Protein AF-A0A2V1DSS6-F1 (afdb_monomer)

Sequence (271 aa):
MGIQKLGGGNTHAHPSPETDLMSLLFRDGGIDIQLSGSPARSDASDMYCPQIRRSPLSNAHAVNHIDVVSCWKGLSLRQASEALMWERFHDEALVVQVTDSLRTLFLRGLPPMSDSIPVRTLLMENICLNNTRFIEVDIQRLVYDMIGMLYEQTAYEEHQSVSSWFSATQDLPAMVYNFVRTRDYYLEASPKCYVQVTLSYTALPSALTITGVIDWHEPTVEFLALPISLCAGEEYFITPEYMAQGLGLSTYPLLRTEVEFSVSSNKLPVR

Mean predicted aligned error: 9.86 Å

Organism: NCBI:txid97972

pLDDT: mean 81.48, std 13.72, range [43.47, 97.88]

Radius of gyration: 25.15 Å; Cα contacts (8 Å, |Δi|>4): 285; chains: 1; bounding box: 92×66×64 Å

Solvent-accessible surface area (backbone atoms only — not comparable to full-atom values): 16891 Å² total; per-residue (Å²): 142,80,88,80,82,83,80,85,75,84,77,82,73,72,78,55,72,68,59,56,50,50,48,54,56,53,69,70,29,50,59,48,72,48,73,51,67,69,85,83,70,88,50,41,73,51,42,59,48,75,43,78,47,71,53,72,82,36,92,86,51,99,63,45,63,54,76,48,76,49,58,59,75,94,62,51,71,69,53,25,40,46,52,50,50,52,50,50,36,47,53,53,36,50,47,54,54,51,47,54,48,50,52,53,50,52,61,72,68,50,72,82,92,54,101,83,65,62,66,69,57,54,51,52,49,51,40,73,77,51,30,68,41,78,44,78,50,61,62,68,59,42,41,50,48,31,52,48,50,52,54,54,51,53,69,73,41,86,79,62,82,70,69,55,73,58,55,69,67,78,42,47,68,34,48,46,46,58,54,58,60,73,51,47,43,66,44,69,52,78,73,42,26,28,33,44,32,42,47,49,74,50,84,49,101,76,32,37,32,38,39,32,30,42,45,72,50,83,78,55,68,45,64,89,71,69,74,95,74,76,61,94,90,59,85,82,76,88,65,78,41,79,55,83,73,62,69,45,61,87,83,54,71,79,74,82,80,81,76,84,81,80,87,84,70,99,60,79,86,82,129

Secondary structure (DSSP, 8-state):
-------------PPPHHHHHHHHHHHSS---EEEE-S----SGGGGGSPEEEEPPP-SSSSSS--EEEE---S--HHHHHHHHHHHHHHHHHHHHHHHHHHHHHHHHHSPS--TTS-HHHHHHHHHHH--EEEEEE-HHHHHHHHHHHHHHHHHH-TTS---HHHHTTS-HHHHHHHHHTT-TTEEEETTEEEEEEEEEEEEETTEEEEEEEE------EE-TT--S---TT-------EE-PPP-S-SSSPPPP---------SS----

Structure (mmCIF, N/CA/C/O backbone):
data_AF-A0A2V1DSS6-F1
#
_entry.id   AF-A0A2V1DSS6-F1
#
loop_
_atom_site.group_PDB
_atom_site.id
_atom_site.type_symbol
_atom_site.label_atom_id
_atom_site.label_alt_id
_atom_site.label_comp_id
_atom_site.label_asym_id
_atom_site.label_entity_id
_atom_site.label_seq_id
_atom_site.pdbx_PDB_ins_code
_atom_site.Cartn_x
_atom_site.Cartn_y
_atom_site.Cartn_z
_atom_site.occupancy
_atom_site.B_iso_or_equiv
_atom_site.auth_seq_id
_atom_site.auth_comp_id
_atom_site.auth_asym_id
_atom_site.auth_atom_id
_atom_site.pdbx_PDB_model_num
ATOM 1 N N . MET A 1 1 ? 54.661 31.650 9.972 1.00 43.47 1 MET A N 1
ATOM 2 C CA . MET A 1 1 ? 53.573 32.044 9.051 1.00 43.47 1 MET A CA 1
ATOM 3 C C . MET A 1 1 ? 53.806 31.346 7.722 1.00 43.47 1 MET A C 1
ATOM 5 O O . MET A 1 1 ? 54.682 31.765 6.982 1.00 43.47 1 MET A O 1
ATOM 9 N N . GLY A 1 2 ? 53.108 30.239 7.469 1.00 46.66 2 GLY A N 1
ATOM 10 C CA . GLY A 1 2 ? 53.181 29.498 6.208 1.00 46.66 2 GLY A CA 1
ATOM 11 C C . GLY A 1 2 ? 51.779 29.389 5.625 1.00 46.66 2 GLY A C 1
ATOM 12 O O . GLY A 1 2 ? 50.893 28.851 6.280 1.00 46.66 2 GLY A O 1
ATOM 13 N N . ILE A 1 3 ? 51.574 29.956 4.439 1.00 54.62 3 ILE A N 1
ATOM 14 C CA . ILE A 1 3 ? 50.300 29.928 3.718 1.00 54.62 3 ILE A CA 1
ATOM 15 C C . ILE A 1 3 ? 50.306 28.673 2.841 1.00 54.62 3 ILE A C 1
ATOM 17 O O . ILE A 1 3 ? 51.026 28.615 1.845 1.00 54.62 3 ILE A O 1
ATOM 21 N N . GLN A 1 4 ? 49.526 27.660 3.221 1.00 56.34 4 GLN A N 1
ATOM 22 C CA . GLN A 1 4 ? 49.241 26.503 2.372 1.00 56.34 4 GLN A CA 1
ATOM 23 C C . GLN A 1 4 ? 48.112 26.855 1.396 1.00 56.34 4 GLN A C 1
ATOM 25 O O . GLN A 1 4 ? 46.993 27.167 1.798 1.00 56.34 4 GLN A O 1
ATOM 30 N N . LYS A 1 5 ? 48.427 26.815 0.096 1.00 56.97 5 LYS A N 1
ATOM 31 C CA . LYS A 1 5 ? 47.461 26.886 -1.007 1.00 56.97 5 LYS A CA 1
ATOM 32 C C . LYS A 1 5 ? 46.667 25.578 -1.074 1.00 56.97 5 LYS A C 1
ATOM 34 O O . LYS A 1 5 ? 47.246 24.532 -1.352 1.00 56.97 5 LYS A O 1
ATOM 39 N N . LEU A 1 6 ? 45.352 25.657 -0.880 1.00 53.34 6 LEU A N 1
ATOM 40 C CA . LEU A 1 6 ? 44.407 24.591 -1.217 1.00 53.34 6 LEU A CA 1
ATOM 41 C C . LEU A 1 6 ? 44.162 24.607 -2.732 1.00 53.34 6 LEU A C 1
ATOM 43 O O . LEU A 1 6 ? 43.645 25.581 -3.277 1.00 53.34 6 L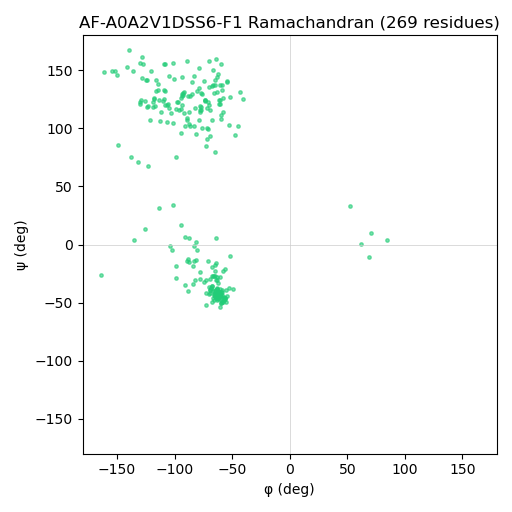EU A O 1
ATOM 47 N N . GLY A 1 7 ? 44.588 23.543 -3.413 1.00 52.12 7 GLY A N 1
ATOM 48 C CA . GLY A 1 7 ? 44.290 23.304 -4.821 1.00 52.12 7 GLY A CA 1
ATOM 49 C C . GLY A 1 7 ? 42.861 22.792 -4.982 1.00 52.12 7 GLY A C 1
ATOM 50 O O . GLY A 1 7 ? 42.537 21.710 -4.502 1.00 52.12 7 GLY A O 1
ATOM 51 N N . GLY A 1 8 ? 42.017 23.571 -5.658 1.00 51.66 8 GLY A N 1
ATOM 52 C CA . GLY A 1 8 ? 40.699 23.141 -6.117 1.00 51.66 8 GLY A CA 1
A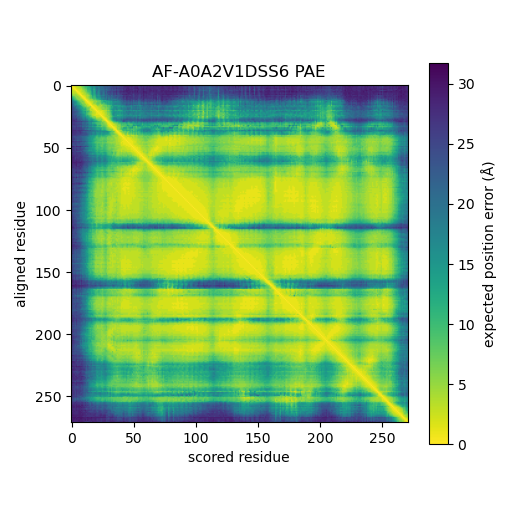TOM 53 C C . GLY A 1 8 ? 40.839 22.238 -7.338 1.00 51.66 8 GLY A C 1
ATOM 54 O O . GLY A 1 8 ? 41.062 22.718 -8.447 1.00 51.66 8 GLY A O 1
ATOM 55 N N . GLY A 1 9 ? 40.742 20.928 -7.125 1.00 52.12 9 GLY A N 1
ATOM 56 C CA . GLY A 1 9 ? 40.564 19.957 -8.197 1.00 52.12 9 GLY A CA 1
ATOM 57 C C . GLY A 1 9 ? 39.089 19.878 -8.568 1.00 52.12 9 GLY A C 1
ATOM 58 O O . GLY A 1 9 ? 38.315 19.239 -7.864 1.00 52.12 9 GLY A O 1
ATOM 59 N N . ASN A 1 10 ? 38.700 20.515 -9.673 1.00 49.59 10 ASN A N 1
ATOM 60 C CA . ASN A 1 10 ? 37.408 20.268 -10.306 1.00 49.59 10 ASN A CA 1
ATOM 61 C C . ASN A 1 10 ? 37.460 18.887 -10.969 1.00 49.59 10 ASN A C 1
ATOM 63 O O . ASN A 1 10 ? 37.877 18.748 -12.119 1.00 49.59 10 ASN A O 1
ATOM 67 N N . THR A 1 11 ? 37.071 17.846 -10.239 1.00 55.84 11 THR A N 1
ATOM 68 C CA . THR A 1 11 ? 36.803 16.537 -10.832 1.00 55.84 11 THR A CA 1
ATOM 69 C C . THR A 1 11 ? 35.518 16.635 -11.640 1.00 55.84 11 THR A C 1
ATOM 71 O O . THR A 1 11 ? 34.420 16.584 -11.090 1.00 55.84 11 THR A O 1
ATOM 74 N N . HIS A 1 12 ? 35.668 16.784 -12.955 1.00 57.97 12 HIS A N 1
ATOM 75 C CA . HIS A 1 12 ? 34.626 16.492 -13.932 1.00 57.97 12 HIS A CA 1
ATOM 76 C C . HIS A 1 12 ? 34.339 14.986 -13.888 1.00 57.97 12 HIS A C 1
ATOM 78 O O . HIS A 1 12 ? 34.872 14.210 -14.678 1.00 57.97 12 HIS A O 1
ATOM 84 N N . ALA A 1 13 ? 33.563 14.556 -12.894 1.00 60.84 13 ALA A N 1
ATOM 85 C CA . ALA A 1 13 ? 33.037 13.205 -12.848 1.00 60.84 13 ALA A CA 1
ATOM 86 C C . ALA A 1 13 ? 32.033 13.074 -13.997 1.00 60.84 13 ALA A C 1
ATOM 88 O O . ALA A 1 13 ? 30.962 13.680 -13.971 1.00 60.84 13 ALA A O 1
ATOM 89 N N . HIS A 1 14 ? 32.416 12.337 -15.038 1.00 58.91 14 HIS A N 1
ATOM 90 C CA . HIS A 1 14 ? 31.464 11.908 -16.051 1.00 58.91 14 HIS A CA 1
ATOM 91 C C . HIS A 1 14 ? 30.374 11.073 -15.362 1.00 58.91 14 HIS A C 1
ATOM 93 O O . HIS A 1 14 ? 30.710 10.270 -14.484 1.00 58.91 14 HIS A O 1
ATOM 99 N N . PRO A 1 15 ? 29.087 11.271 -15.707 1.00 57.38 15 PRO A N 1
ATOM 100 C CA . PRO A 1 15 ? 28.025 10.428 -15.183 1.00 57.38 15 PRO A CA 1
ATOM 101 C C . PRO A 1 15 ? 28.355 8.963 -15.481 1.00 57.38 15 PRO A C 1
ATOM 103 O O . PRO A 1 15 ? 28.910 8.636 -16.533 1.00 57.38 15 PRO A O 1
ATOM 106 N N . SER A 1 16 ? 28.065 8.091 -14.517 1.00 56.69 16 SER A N 1
ATOM 107 C CA . SER A 1 16 ? 28.213 6.650 -14.699 1.00 56.69 16 SER A CA 1
ATOM 108 C C . SER A 1 16 ? 27.419 6.220 -15.943 1.00 56.69 16 SER A C 1
ATOM 110 O O . SER A 1 16 ? 26.294 6.695 -16.122 1.00 56.69 16 SER A O 1
ATOM 112 N N . PRO A 1 17 ? 27.938 5.305 -16.783 1.00 60.03 17 PRO A N 1
ATOM 113 C CA . PRO A 1 17 ? 27.193 4.763 -17.923 1.00 60.03 17 PRO A CA 1
ATOM 114 C C . PRO A 1 17 ? 25.844 4.132 -17.518 1.00 60.03 17 PRO A C 1
ATOM 116 O O . PRO A 1 17 ? 24.930 4.052 -18.335 1.00 60.03 17 PRO A O 1
ATOM 119 N N . GLU A 1 18 ? 25.675 3.746 -16.249 1.00 58.56 18 GLU A N 1
ATOM 120 C CA . GLU A 1 18 ? 24.396 3.280 -15.697 1.00 58.56 18 GLU A CA 1
ATOM 121 C C . GLU A 1 18 ? 23.340 4.397 -15.619 1.00 58.56 18 GLU A C 1
ATOM 123 O O . GLU A 1 18 ? 22.155 4.156 -15.856 1.00 58.56 18 GLU A O 1
ATOM 128 N N . THR A 1 19 ? 23.756 5.632 -15.322 1.00 60.06 19 THR A N 1
ATOM 129 C CA . THR A 1 19 ? 22.862 6.795 -15.231 1.00 60.06 19 THR A CA 1
ATOM 130 C C . THR A 1 19 ? 22.336 7.200 -16.613 1.00 60.06 19 THR A C 1
ATOM 132 O O . THR A 1 19 ? 21.159 7.542 -16.747 1.00 60.06 19 THR A O 1
ATOM 135 N N . ASP A 1 20 ? 23.163 7.083 -17.656 1.00 66.00 20 ASP A N 1
ATOM 136 C CA . ASP A 1 20 ? 22.752 7.353 -19.040 1.00 66.00 20 ASP A CA 1
ATOM 137 C C . ASP A 1 20 ? 21.776 6.293 -19.565 1.00 66.00 20 ASP A C 1
ATOM 139 O O . ASP A 1 20 ? 20.780 6.642 -20.205 1.00 66.00 20 ASP A O 1
ATOM 143 N N . LEU A 1 21 ? 21.988 5.015 -19.228 1.00 65.50 21 LEU A N 1
ATOM 144 C CA . LEU A 1 21 ? 21.085 3.926 -19.610 1.00 65.50 21 LEU A CA 1
ATOM 145 C C . LEU A 1 21 ? 19.691 4.089 -18.989 1.00 65.50 21 LEU A C 1
ATOM 147 O O . LEU A 1 21 ? 18.682 3.893 -19.666 1.00 65.50 21 LEU A O 1
ATOM 151 N N . MET A 1 22 ? 19.633 4.495 -17.719 1.00 63.66 22 MET A N 1
ATOM 152 C CA . MET A 1 22 ? 18.382 4.837 -17.039 1.00 63.66 22 MET A CA 1
ATOM 153 C C . MET A 1 22 ? 17.650 5.967 -17.748 1.00 63.66 22 MET A C 1
ATOM 155 O O . MET A 1 22 ? 16.452 5.872 -18.010 1.00 63.66 22 MET A O 1
ATOM 159 N N . SER A 1 23 ? 18.373 7.029 -18.100 1.00 64.94 23 SER A N 1
ATOM 160 C CA . SER A 1 23 ? 17.759 8.135 -18.820 1.00 64.94 23 SER A CA 1
ATOM 161 C C . SER A 1 23 ? 17.189 7.663 -20.161 1.00 64.94 23 SER A C 1
ATOM 163 O O . SER A 1 23 ? 16.042 7.956 -20.446 1.00 64.94 23 SER A O 1
ATOM 165 N N . LEU A 1 24 ? 17.898 6.837 -20.933 1.00 64.12 24 LEU A N 1
ATOM 166 C CA . LEU A 1 24 ? 17.422 6.361 -22.237 1.00 64.12 24 LEU A CA 1
ATOM 167 C C . LEU A 1 24 ? 16.234 5.393 -22.129 1.00 64.12 24 LEU A C 1
ATOM 169 O O . LEU A 1 24 ? 15.272 5.515 -22.884 1.00 64.12 24 LEU A O 1
ATOM 173 N N . LEU A 1 25 ? 16.263 4.461 -21.171 1.00 65.25 25 LEU A N 1
ATOM 174 C CA . LEU A 1 25 ? 15.200 3.466 -20.993 1.00 65.25 25 LEU A CA 1
ATOM 175 C C . LEU A 1 25 ? 13.883 4.079 -20.513 1.00 65.25 25 LEU A C 1
ATOM 177 O O . LEU A 1 25 ? 12.814 3.651 -20.947 1.00 65.25 25 LEU A O 1
ATOM 181 N N . PHE A 1 26 ? 13.954 5.086 -19.640 1.00 65.31 26 PHE A N 1
ATOM 182 C CA . PHE A 1 26 ? 12.771 5.684 -19.022 1.00 65.31 26 PHE A CA 1
ATOM 183 C C . PHE A 1 26 ? 12.317 6.988 -19.696 1.00 65.31 26 PHE A C 1
ATOM 185 O O . PHE A 1 26 ? 11.157 7.361 -19.540 1.00 65.31 26 PHE A O 1
ATOM 192 N N . ARG A 1 27 ? 13.176 7.664 -20.474 1.00 61.50 27 ARG A N 1
ATOM 193 C CA . ARG A 1 27 ? 12.837 8.920 -21.172 1.00 61.50 27 ARG A CA 1
ATOM 194 C C . ARG A 1 27 ? 12.225 8.701 -22.553 1.00 61.50 27 ARG A C 1
ATOM 196 O O . ARG A 1 27 ? 11.263 9.387 -22.875 1.00 61.50 27 ARG A O 1
ATOM 203 N N . ASP A 1 28 ? 12.732 7.741 -23.328 1.00 51.06 28 ASP A N 1
ATOM 204 C CA . ASP A 1 28 ? 12.270 7.498 -24.707 1.00 51.06 28 ASP A CA 1
ATOM 205 C C . ASP A 1 28 ? 11.318 6.290 -24.824 1.00 51.06 28 ASP A C 1
ATOM 207 O O . ASP A 1 28 ? 10.763 6.028 -25.890 1.00 51.06 28 ASP A O 1
ATOM 211 N N . GLY A 1 29 ? 11.098 5.562 -23.721 1.00 49.81 29 GLY A N 1
ATOM 212 C CA . GLY A 1 29 ? 10.407 4.269 -23.696 1.00 49.81 29 GLY A CA 1
ATOM 213 C C . GLY A 1 29 ? 9.212 4.146 -22.749 1.00 49.81 29 GLY A C 1
ATOM 214 O O . GLY A 1 29 ? 8.771 3.026 -22.532 1.00 49.81 29 GLY A O 1
ATOM 215 N N . GLY A 1 30 ? 8.678 5.240 -22.191 1.00 54.91 30 GLY A N 1
ATOM 216 C CA . GLY A 1 30 ? 7.339 5.280 -21.579 1.00 54.91 30 GLY A CA 1
ATOM 217 C C . GLY A 1 30 ? 7.023 4.221 -20.514 1.00 54.91 30 GLY A C 1
ATOM 218 O O . GLY A 1 30 ? 5.871 3.792 -20.438 1.00 54.91 30 GLY A O 1
ATOM 219 N N . ILE A 1 31 ? 8.012 3.795 -19.715 1.00 57.69 31 ILE A N 1
ATOM 220 C CA . ILE A 1 31 ? 7.771 2.900 -18.576 1.00 57.69 31 ILE A CA 1
ATOM 221 C C . ILE A 1 31 ? 7.086 3.709 -17.474 1.00 57.69 31 ILE A C 1
ATOM 223 O O . ILE A 1 31 ? 7.724 4.265 -16.579 1.00 57.69 31 ILE A O 1
ATOM 227 N N . ASP A 1 32 ? 5.768 3.792 -17.598 1.00 65.44 32 ASP A N 1
ATOM 228 C CA . ASP A 1 32 ? 4.867 4.317 -16.586 1.00 65.44 32 ASP A CA 1
ATOM 229 C C . ASP A 1 32 ? 4.476 3.172 -15.651 1.00 65.44 32 ASP A C 1
ATOM 231 O O . ASP A 1 32 ? 3.857 2.202 -16.096 1.00 65.44 32 ASP A O 1
ATOM 235 N N . ILE A 1 33 ? 4.908 3.267 -14.390 1.00 63.53 33 ILE A N 1
ATOM 236 C CA . ILE A 1 33 ? 4.564 2.318 -13.332 1.00 63.53 33 ILE A CA 1
ATOM 237 C C . ILE A 1 33 ? 3.359 2.877 -12.597 1.00 63.53 33 ILE A C 1
ATOM 239 O O . ILE A 1 33 ? 3.481 3.695 -11.690 1.00 63.53 33 ILE A O 1
ATOM 243 N N . GLN A 1 34 ? 2.184 2.415 -13.004 1.00 68.50 34 GLN A N 1
ATOM 244 C CA . GLN A 1 34 ? 0.949 2.680 -12.280 1.00 68.50 34 GLN A CA 1
ATOM 245 C C . GLN A 1 34 ? 0.770 1.592 -11.238 1.00 68.50 34 GLN A C 1
ATOM 247 O O . GLN A 1 34 ? 0.835 0.416 -11.596 1.00 68.50 34 GLN A O 1
ATOM 252 N N . LEU A 1 35 ? 0.548 1.976 -9.981 1.00 62.16 35 LEU A N 1
ATOM 253 C CA . LEU A 1 35 ? 0.164 1.042 -8.931 1.00 62.16 35 LEU A CA 1
ATOM 254 C C . LEU A 1 35 ? -1.313 1.207 -8.610 1.00 62.16 35 LEU A C 1
ATOM 256 O O . LEU A 1 35 ? -1.758 2.282 -8.215 1.00 62.16 35 LEU A O 1
ATOM 260 N N . SER A 1 36 ? -2.072 0.129 -8.766 1.00 66.06 36 SER A N 1
ATOM 261 C CA . SER A 1 36 ? -3.444 0.040 -8.267 1.00 66.06 36 SER A CA 1
ATOM 262 C C . SER A 1 36 ? -3.478 -0.906 -7.074 1.00 66.06 36 SER A C 1
ATOM 264 O O . SER A 1 36 ? -2.939 -2.003 -7.161 1.00 66.06 36 SER A O 1
ATOM 266 N N . GLY A 1 37 ? -4.111 -0.510 -5.976 1.00 59.53 37 GLY A N 1
ATOM 267 C CA . GLY A 1 37 ? -4.225 -1.369 -4.787 1.00 59.53 37 GLY A CA 1
ATOM 268 C C . GLY A 1 37 ? -5.298 -0.906 -3.808 1.00 59.53 37 GLY A C 1
ATOM 269 O O . GLY A 1 37 ? -5.916 -1.721 -3.127 1.00 59.53 37 GLY A O 1
ATOM 270 N N . SER A 1 38 ? -5.603 0.395 -3.804 1.00 65.75 38 SER A N 1
ATOM 271 C CA . SER A 1 38 ? -6.654 0.971 -2.974 1.00 65.75 38 SER A CA 1
ATOM 272 C C . SER A 1 38 ? -7.847 1.416 -3.824 1.00 65.75 38 SER A C 1
ATOM 274 O O . SER A 1 38 ? -7.648 2.095 -4.835 1.00 65.75 38 SER A O 1
ATOM 276 N N . PRO A 1 39 ? -9.098 1.085 -3.453 1.00 68.25 39 PRO A N 1
ATOM 277 C CA . PRO A 1 39 ? -10.250 1.796 -3.992 1.00 68.25 39 PRO A CA 1
ATOM 278 C C . PRO A 1 39 ? -10.098 3.283 -3.657 1.00 68.25 39 PRO A C 1
ATOM 280 O O . PRO A 1 39 ? -10.113 3.663 -2.485 1.00 68.25 39 PRO A O 1
ATOM 283 N N . ALA A 1 40 ? -9.928 4.108 -4.692 1.00 71.75 40 ALA A N 1
ATOM 284 C CA . ALA A 1 40 ? -9.732 5.540 -4.540 1.00 71.75 40 ALA A CA 1
ATOM 285 C C . ALA A 1 40 ? -10.946 6.153 -3.829 1.00 71.75 40 ALA A C 1
ATOM 287 O O . ALA A 1 40 ? -12.033 6.252 -4.402 1.00 71.75 40 ALA A O 1
ATOM 288 N N . ARG A 1 41 ? -10.761 6.551 -2.566 1.00 86.94 41 ARG A N 1
ATOM 289 C CA . ARG A 1 41 ? -11.733 7.378 -1.852 1.00 86.94 41 ARG A CA 1
ATOM 290 C C . ARG A 1 41 ? -11.635 8.787 -2.417 1.00 86.94 41 ARG A C 1
ATOM 292 O O . ARG A 1 41 ? -10.558 9.385 -2.476 1.00 86.94 41 ARG A O 1
ATOM 299 N N . SER A 1 42 ? -12.763 9.295 -2.887 1.00 89.31 42 SER A N 1
ATOM 300 C CA . SER A 1 42 ? -12.821 10.597 -3.544 1.00 89.31 42 SER A CA 1
ATOM 301 C C . SER A 1 42 ? -13.105 11.710 -2.541 1.00 89.31 42 SER A C 1
ATOM 303 O O . SER A 1 42 ? -12.529 12.795 -2.650 1.00 89.31 42 SER A O 1
ATOM 305 N N . ASP A 1 43 ? -13.920 11.407 -1.529 1.00 93.44 43 ASP A N 1
ATOM 306 C CA . ASP A 1 43 ? -14.415 12.360 -0.545 1.00 93.44 43 ASP A CA 1
ATOM 307 C C . ASP A 1 43 ? -14.205 11.865 0.894 1.00 93.44 43 ASP A C 1
ATOM 309 O O . ASP A 1 43 ? -14.119 10.671 1.175 1.00 93.44 43 ASP A O 1
ATOM 313 N N . ALA A 1 44 ? -14.144 12.798 1.842 1.00 92.94 44 ALA A N 1
ATOM 314 C CA . ALA A 1 44 ? -14.021 12.504 3.264 1.00 92.94 44 ALA A CA 1
ATOM 315 C C . ALA A 1 44 ? -15.213 11.688 3.788 1.00 92.94 44 ALA A C 1
ATOM 317 O O . ALA A 1 44 ? -15.064 10.913 4.730 1.00 92.94 44 ALA A O 1
ATOM 318 N N . SER A 1 45 ? -16.392 11.828 3.173 1.00 93.19 45 SER A N 1
ATOM 319 C CA . SER A 1 45 ? -17.565 11.018 3.509 1.00 93.19 45 SER A CA 1
ATOM 320 C C . SER A 1 45 ? -17.382 9.529 3.172 1.00 93.19 45 SER A C 1
ATOM 322 O O . SER A 1 45 ? -17.895 8.675 3.900 1.00 93.19 45 SER A O 1
ATOM 324 N N . ASP A 1 46 ? -16.547 9.201 2.179 1.00 92.62 46 ASP A N 1
ATOM 325 C CA . ASP A 1 46 ? -16.177 7.819 1.856 1.00 92.62 46 ASP A CA 1
ATOM 326 C C . ASP A 1 46 ? -15.408 7.160 3.011 1.00 92.62 46 ASP A C 1
ATOM 328 O O . ASP A 1 46 ? -15.321 5.932 3.080 1.00 92.62 46 ASP A O 1
ATOM 332 N N . MET A 1 47 ? -14.886 7.945 3.969 1.00 90.19 47 MET A N 1
ATOM 333 C CA . MET A 1 47 ? -14.159 7.395 5.111 1.00 90.19 47 MET A CA 1
ATOM 334 C C . MET A 1 47 ? -15.013 6.514 6.019 1.00 90.19 47 MET A C 1
ATOM 336 O O . MET A 1 47 ? -14.497 5.583 6.651 1.00 90.19 47 MET A O 1
ATOM 340 N N . TYR A 1 48 ? -16.314 6.800 6.039 1.00 90.50 48 TYR A N 1
ATOM 341 C CA . TYR A 1 48 ? -17.320 6.095 6.821 1.00 90.50 48 TYR A CA 1
ATOM 342 C C . TYR A 1 48 ? -17.899 4.883 6.083 1.00 90.50 48 TYR A C 1
ATOM 344 O O . TYR A 1 48 ? -18.545 4.041 6.710 1.00 90.50 48 TYR A O 1
ATOM 352 N N . CYS A 1 49 ? -17.681 4.785 4.770 1.00 90.12 49 CYS A N 1
ATOM 353 C CA . CYS A 1 49 ? -18.190 3.696 3.950 1.00 90.12 49 CYS A CA 1
ATOM 354 C C . CYS A 1 49 ? -17.392 2.412 4.231 1.00 90.12 49 CYS A C 1
ATOM 356 O O . CYS A 1 49 ? -16.166 2.408 4.079 1.00 90.12 49 CYS A O 1
ATOM 358 N N . PRO A 1 50 ? -18.053 1.308 4.627 1.00 89.25 50 PRO A N 1
ATOM 359 C CA . PRO A 1 50 ? -17.384 0.028 4.796 1.00 89.25 50 PRO A CA 1
ATOM 360 C C . PRO A 1 50 ? -16.759 -0.449 3.491 1.00 89.25 50 PRO A C 1
ATOM 362 O O . PRO A 1 50 ? -17.443 -0.603 2.480 1.00 89.25 50 PRO A O 1
ATOM 365 N N . GLN A 1 51 ? -15.460 -0.719 3.534 1.00 87.19 51 GLN A N 1
ATOM 366 C CA . GLN A 1 51 ? -14.754 -1.396 2.461 1.00 87.19 51 GLN A CA 1
ATOM 367 C C . GLN A 1 51 ? -14.714 -2.881 2.767 1.00 87.19 51 GLN A C 1
ATOM 369 O O . GLN A 1 51 ? -14.301 -3.287 3.850 1.00 87.19 51 GLN A O 1
ATOM 374 N N . ILE A 1 52 ? -15.174 -3.679 1.808 1.00 88.25 52 ILE A N 1
ATOM 375 C CA . ILE A 1 52 ? -15.214 -5.132 1.918 1.00 88.25 52 ILE A CA 1
ATOM 376 C C . ILE A 1 52 ? -14.143 -5.690 0.991 1.00 88.25 52 ILE A C 1
ATOM 378 O O . ILE A 1 52 ? -14.202 -5.478 -0.221 1.00 88.25 52 ILE A O 1
ATOM 382 N N . ARG A 1 53 ? -13.189 -6.419 1.562 1.00 86.12 53 ARG A N 1
ATOM 383 C CA . ARG A 1 53 ? -12.177 -7.187 0.834 1.00 86.12 53 ARG A CA 1
ATOM 384 C C . ARG A 1 53 ? -12.416 -8.661 1.116 1.00 86.12 53 ARG A C 1
ATOM 386 O O . ARG A 1 53 ? -12.676 -9.032 2.255 1.00 86.12 53 ARG A O 1
ATOM 393 N N . ARG A 1 54 ? -12.406 -9.484 0.071 1.00 87.06 54 ARG A N 1
ATOM 394 C CA . ARG A 1 54 ? -12.736 -10.911 0.164 1.00 87.06 54 ARG A CA 1
ATOM 395 C C . ARG A 1 54 ? -11.534 -11.719 -0.268 1.00 87.06 54 ARG A C 1
ATOM 397 O O . ARG A 1 54 ? -11.112 -11.568 -1.418 1.00 87.06 54 ARG A O 1
ATOM 404 N N . SER A 1 55 ? -10.982 -12.535 0.626 1.00 82.69 55 SER A N 1
ATOM 405 C CA . SER A 1 55 ? -9.874 -13.407 0.248 1.00 82.69 55 SER A CA 1
ATOM 406 C C . SER A 1 55 ? -10.348 -14.473 -0.753 1.00 82.69 55 SER A C 1
ATOM 408 O O . SER A 1 55 ? -11.536 -14.827 -0.784 1.00 82.69 55 SER A O 1
ATOM 410 N N . PRO A 1 56 ? -9.467 -14.947 -1.651 1.00 82.81 56 PRO A N 1
ATOM 411 C CA . PRO A 1 56 ? -9.810 -16.040 -2.548 1.00 82.81 56 PRO A CA 1
ATOM 412 C C . PRO A 1 56 ? -10.121 -17.306 -1.744 1.00 82.81 56 PRO A C 1
ATOM 414 O O . PRO A 1 56 ? -9.512 -17.566 -0.710 1.00 82.81 56 PRO A O 1
ATOM 417 N N . LEU A 1 57 ? -11.045 -18.126 -2.250 1.00 85.12 57 LEU A N 1
ATOM 418 C CA . LEU A 1 57 ? -11.348 -19.418 -1.636 1.00 85.12 57 LEU A CA 1
ATOM 419 C C . LEU A 1 57 ? -10.103 -20.313 -1.658 1.00 85.12 57 LEU A C 1
ATOM 421 O O . LEU A 1 57 ? -9.556 -20.588 -2.729 1.00 85.12 57 LEU A O 1
ATOM 425 N N . SER A 1 58 ? -9.693 -20.801 -0.489 1.00 81.94 58 SER A N 1
ATOM 426 C CA . SER A 1 58 ? -8.540 -21.685 -0.334 1.00 81.94 58 SER A CA 1
ATOM 427 C C . SER A 1 58 ? -8.914 -22.919 0.474 1.00 81.94 58 SER A C 1
ATOM 429 O O . SER A 1 58 ? -9.347 -22.813 1.611 1.00 81.94 58 SER A O 1
ATOM 431 N N . ASN A 1 59 ? -8.686 -24.109 -0.083 1.00 82.38 59 ASN A N 1
ATOM 432 C CA . ASN A 1 59 ? -8.822 -25.366 0.665 1.00 82.38 59 ASN A CA 1
ATOM 433 C C . ASN A 1 59 ? -7.520 -25.755 1.394 1.00 82.38 59 ASN A C 1
ATOM 435 O O . ASN A 1 59 ? -7.414 -26.863 1.916 1.00 82.38 59 ASN A O 1
ATOM 439 N N . ALA A 1 60 ? -6.493 -24.895 1.365 1.00 78.62 60 ALA A N 1
ATOM 440 C CA . ALA A 1 60 ? -5.182 -25.190 1.941 1.00 78.62 60 ALA A CA 1
ATOM 441 C C . ALA A 1 60 ? -5.116 -24.932 3.456 1.00 78.62 60 ALA A C 1
ATOM 443 O O . ALA A 1 60 ? -4.155 -25.346 4.108 1.00 78.62 60 ALA A O 1
ATOM 444 N N . HIS A 1 61 ? -6.101 -24.229 4.018 1.00 71.25 61 HIS A N 1
ATOM 445 C CA . HIS A 1 61 ? -6.107 -23.772 5.405 1.00 71.25 61 HIS A CA 1
ATOM 446 C C . HIS A 1 61 ? -7.404 -24.184 6.106 1.00 71.25 61 HIS A C 1
ATOM 448 O O . HIS A 1 61 ? -8.396 -24.513 5.462 1.00 71.25 61 HIS A O 1
ATOM 454 N N . ALA A 1 62 ? -7.397 -24.179 7.442 1.00 69.69 62 ALA A N 1
ATOM 455 C CA . ALA A 1 62 ? -8.585 -24.501 8.239 1.00 69.69 62 ALA A CA 1
ATOM 456 C C . ALA A 1 62 ? -9.722 -23.479 8.046 1.00 69.69 62 ALA A C 1
ATOM 458 O O . ALA A 1 62 ? -10.890 -23.796 8.266 1.00 69.69 62 ALA A O 1
ATOM 459 N N . VAL A 1 63 ? -9.372 -22.262 7.624 1.00 72.50 63 VAL A N 1
ATOM 460 C CA . VAL A 1 63 ? -10.300 -21.203 7.237 1.00 72.50 63 VAL A CA 1
ATOM 461 C C . VAL A 1 63 ? -10.295 -21.104 5.716 1.00 72.50 63 VAL A C 1
ATOM 463 O O . VAL A 1 63 ? -9.265 -20.807 5.118 1.00 72.50 63 VAL A O 1
ATOM 466 N N . ASN A 1 64 ? -11.449 -21.362 5.096 1.00 79.12 64 ASN A N 1
ATOM 467 C CA . ASN A 1 64 ? -11.559 -21.390 3.635 1.00 79.12 64 ASN A CA 1
ATOM 468 C C . ASN A 1 64 ? -11.625 -19.995 2.999 1.00 79.12 64 ASN A C 1
ATOM 470 O O . ASN A 1 64 ? -11.351 -19.854 1.806 1.00 79.12 64 ASN A O 1
ATOM 474 N N . HIS A 1 65 ? -12.063 -18.992 3.765 1.00 83.19 65 HIS A N 1
ATOM 475 C CA . HIS A 1 65 ? -12.204 -17.608 3.319 1.00 83.19 65 HIS A CA 1
ATOM 476 C C . HIS A 1 65 ? -12.268 -16.660 4.522 1.00 83.19 65 HIS A C 1
ATOM 478 O O . HIS A 1 65 ? -12.793 -17.017 5.579 1.00 83.19 65 HIS A O 1
ATOM 484 N N . ILE A 1 66 ? -11.758 -15.445 4.338 1.00 82.62 66 ILE A N 1
ATOM 485 C CA . ILE A 1 66 ? -11.859 -14.339 5.288 1.00 82.62 66 ILE A CA 1
ATOM 486 C C . ILE A 1 66 ? -12.361 -13.116 4.519 1.00 82.62 66 ILE A C 1
ATOM 488 O O . ILE A 1 66 ? -11.730 -12.648 3.569 1.00 82.62 66 ILE A O 1
ATOM 492 N N . ASP A 1 67 ? -13.505 -12.584 4.951 1.00 85.62 67 ASP A N 1
ATOM 493 C CA . ASP A 1 67 ? -13.974 -11.271 4.517 1.00 85.62 67 ASP A CA 1
ATOM 494 C C . ASP A 1 67 ? -13.509 -10.221 5.524 1.00 85.62 67 ASP A C 1
ATOM 496 O O . ASP A 1 67 ? -13.870 -10.254 6.702 1.00 85.62 67 ASP A O 1
ATOM 500 N N . VAL A 1 68 ? -12.730 -9.259 5.046 1.00 83.06 68 VAL A N 1
ATOM 501 C CA . VAL A 1 68 ? -12.254 -8.129 5.835 1.00 83.06 68 VAL A CA 1
ATOM 502 C C . VAL A 1 68 ? -13.163 -6.943 5.567 1.00 83.06 68 VAL A C 1
ATOM 504 O O . VAL A 1 68 ? -13.324 -6.511 4.424 1.00 83.06 68 VAL A O 1
ATOM 507 N N . VAL A 1 69 ? -13.753 -6.402 6.631 1.00 86.56 69 VAL A N 1
ATOM 508 C CA . VAL A 1 69 ? -14.534 -5.165 6.571 1.00 86.56 69 VAL A CA 1
ATOM 509 C C . VAL A 1 69 ? -13.787 -4.073 7.319 1.00 86.56 69 VAL A C 1
ATOM 511 O O . VAL A 1 69 ? -13.647 -4.143 8.540 1.00 86.56 69 VAL A O 1
ATOM 514 N N . SER A 1 70 ? -13.331 -3.050 6.601 1.00 84.50 70 SER A N 1
ATOM 515 C CA . SER A 1 70 ? -12.615 -1.911 7.176 1.00 84.50 70 SER A CA 1
ATOM 516 C C . SER A 1 70 ? -13.403 -0.614 6.990 1.00 84.50 70 SER A C 1
ATOM 518 O O . SER A 1 70 ? -13.917 -0.303 5.915 1.00 84.50 70 SER A O 1
ATOM 520 N N . CYS A 1 71 ? -13.536 0.164 8.063 1.00 86.81 71 CYS A N 1
ATOM 521 C CA . CYS A 1 71 ? -14.087 1.516 8.012 1.00 86.81 71 CYS A CA 1
ATOM 522 C C . CYS A 1 71 ? -13.561 2.346 9.177 1.00 86.81 71 CYS A C 1
ATOM 524 O O . CYS A 1 71 ? -13.364 1.830 10.281 1.00 86.81 71 CYS A O 1
ATOM 526 N N . TRP A 1 72 ? -13.423 3.650 8.963 1.00 88.75 72 TRP A N 1
ATOM 527 C CA . TRP A 1 72 ? -13.160 4.560 10.065 1.00 88.75 72 TRP A CA 1
ATOM 528 C C . TRP A 1 72 ? -14.474 4.866 10.787 1.00 88.75 72 TRP A C 1
ATOM 530 O O . TRP A 1 72 ? -15.489 5.174 10.163 1.00 88.75 72 TRP A O 1
ATOM 540 N N . LYS A 1 73 ? -14.472 4.765 12.119 1.00 88.50 73 LYS A N 1
ATOM 541 C CA . LYS A 1 73 ? -15.636 5.063 12.966 1.00 88.50 73 LYS A CA 1
ATOM 542 C C . LYS A 1 73 ? -15.301 6.182 13.941 1.00 88.50 73 LYS A C 1
ATOM 544 O O . LYS A 1 73 ? -14.161 6.318 14.367 1.00 88.50 73 LYS A O 1
ATOM 549 N N . GLY A 1 74 ? -16.310 6.974 14.300 1.00 88.81 74 GLY A N 1
ATOM 550 C CA . GLY A 1 74 ? -16.179 8.018 15.322 1.00 88.81 74 GLY A CA 1
ATOM 551 C C . GLY A 1 74 ? -15.338 9.232 14.913 1.00 88.81 74 GLY A C 1
ATOM 552 O O . GLY A 1 74 ? -15.052 10.068 15.764 1.00 88.81 74 GLY A O 1
ATOM 553 N N . LEU A 1 75 ? -14.958 9.357 13.637 1.00 90.81 75 LEU A N 1
ATOM 554 C CA . LEU A 1 75 ? -14.247 10.534 13.142 1.00 90.81 75 LEU A CA 1
ATOM 555 C C . LEU A 1 75 ? -15.220 11.690 12.898 1.00 90.81 75 LEU A C 1
ATOM 557 O O . LEU A 1 75 ? -16.254 11.521 12.251 1.00 90.81 75 LEU A O 1
ATOM 561 N N . SER A 1 76 ? -14.856 12.891 13.341 1.00 93.12 76 SER A N 1
ATOM 562 C CA . SER A 1 76 ? -15.463 14.117 12.814 1.00 93.12 76 SER A CA 1
ATOM 563 C C . SER A 1 76 ? -15.137 14.282 11.325 1.00 93.12 76 SER A C 1
ATOM 565 O O . SER A 1 76 ? -14.145 13.733 10.847 1.00 93.12 76 SER A O 1
ATOM 567 N N . LEU A 1 77 ? -15.918 15.087 10.595 1.00 91.94 77 LEU A N 1
ATOM 568 C CA . LEU A 1 77 ? -15.665 15.332 9.169 1.00 91.94 77 LEU A CA 1
ATOM 569 C C . LEU A 1 77 ? -14.240 15.849 8.917 1.00 91.94 77 LEU A C 1
ATOM 571 O O . LEU A 1 77 ? -13.590 15.414 7.979 1.00 91.94 77 LEU A O 1
ATOM 575 N N . ARG A 1 78 ? -13.723 16.717 9.799 1.00 91.44 78 ARG A N 1
ATOM 576 C CA . ARG A 1 78 ? -12.346 17.229 9.709 1.00 91.44 78 ARG A CA 1
ATOM 577 C C . ARG A 1 78 ? -11.303 16.119 9.852 1.00 91.44 78 ARG A C 1
ATOM 579 O O . ARG A 1 78 ? -10.358 16.080 9.079 1.00 91.44 78 ARG A O 1
ATOM 586 N N . GLN A 1 79 ? -11.493 15.210 10.809 1.00 93.19 79 GLN A N 1
ATOM 587 C CA . GLN A 1 79 ? -10.598 14.064 10.996 1.00 93.19 79 GLN A CA 1
ATOM 588 C C . GLN A 1 79 ? -10.690 13.074 9.834 1.00 93.19 79 GLN A C 1
ATOM 590 O O . GLN A 1 79 ? -9.680 12.502 9.447 1.00 93.19 79 GLN A O 1
ATOM 595 N N . ALA A 1 80 ? -11.881 12.885 9.260 1.00 93.88 80 ALA A N 1
ATOM 596 C CA . ALA A 1 80 ? -12.057 12.077 8.060 1.00 93.88 80 ALA A CA 1
ATOM 597 C C . ALA A 1 80 ? -11.336 12.694 6.850 1.00 93.88 80 ALA A C 1
ATOM 599 O O . ALA A 1 80 ? -10.627 11.981 6.146 1.00 93.88 80 ALA A O 1
ATOM 600 N N . SER A 1 81 ? -11.438 14.012 6.644 1.00 92.94 81 SER A N 1
ATOM 601 C CA . SER A 1 81 ? -10.671 14.719 5.608 1.00 92.94 81 SER A CA 1
ATOM 602 C C . SER A 1 81 ? -9.163 14.579 5.820 1.00 92.94 81 SER A C 1
ATOM 604 O O . SER A 1 81 ? -8.432 14.315 4.871 1.00 92.94 81 SER A O 1
ATOM 606 N N . GLU A 1 82 ? -8.701 14.707 7.064 1.00 93.81 82 GLU A N 1
ATOM 607 C CA . GLU A 1 82 ? -7.290 14.531 7.411 1.00 93.81 82 GLU A CA 1
ATOM 608 C C . GLU A 1 82 ? -6.814 13.091 7.168 1.0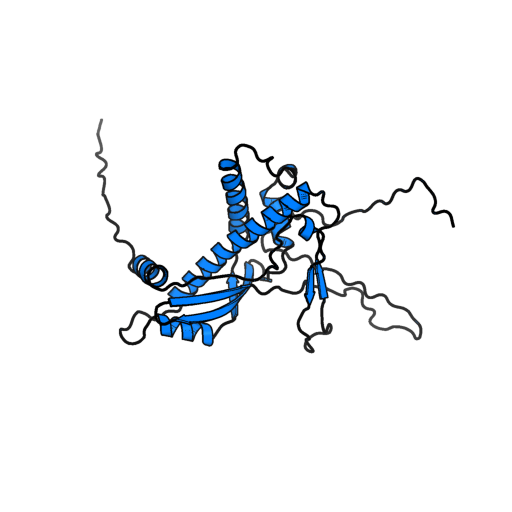0 93.81 82 GLU A C 1
ATOM 610 O O . GLU A 1 82 ? -5.766 12.883 6.566 1.00 93.81 82 GLU A O 1
ATOM 615 N N . ALA A 1 83 ? -7.596 12.083 7.558 1.00 93.44 83 ALA A N 1
ATOM 616 C CA . ALA A 1 83 ? -7.273 10.683 7.292 1.00 93.44 83 ALA A CA 1
ATOM 617 C C . ALA A 1 83 ? -7.234 10.369 5.787 1.00 93.44 83 ALA A C 1
ATOM 619 O O . ALA A 1 83 ? -6.370 9.613 5.351 1.00 93.44 83 ALA A O 1
ATOM 620 N N . LEU A 1 84 ? -8.132 10.964 4.993 1.00 93.50 84 LEU A N 1
ATOM 621 C CA . LEU A 1 84 ? -8.129 10.827 3.535 1.00 93.50 84 LEU A CA 1
ATOM 622 C C . LEU A 1 84 ? -6.874 11.449 2.905 1.00 93.50 84 LEU A C 1
ATOM 624 O O . LEU A 1 84 ? -6.306 10.890 1.971 1.00 93.50 84 LEU A O 1
ATOM 628 N N . MET A 1 85 ? -6.421 12.593 3.414 1.00 93.81 85 MET A N 1
ATOM 629 C CA . MET A 1 85 ? -5.158 13.202 2.989 1.00 93.81 85 MET A CA 1
ATOM 630 C C . MET A 1 85 ? -3.971 12.280 3.301 1.00 93.81 85 MET A C 1
ATOM 632 O O . MET A 1 85 ? -3.161 12.015 2.417 1.00 93.81 85 MET A O 1
ATOM 636 N N . TRP A 1 86 ? -3.903 11.717 4.511 1.00 94.50 86 TRP A N 1
ATOM 637 C CA . TRP A 1 86 ? -2.856 10.750 4.859 1.00 94.50 86 TRP A CA 1
ATOM 638 C C . TRP A 1 86 ? -2.915 9.467 4.016 1.00 94.50 86 TRP A C 1
ATOM 640 O O . TRP A 1 86 ? -1.869 8.881 3.750 1.00 94.50 86 TRP A O 1
ATOM 650 N N . GLU A 1 87 ? -4.101 9.038 3.564 1.00 93.19 87 GLU A N 1
ATOM 651 C CA . GLU A 1 87 ? -4.246 7.930 2.602 1.00 93.19 87 GLU A CA 1
ATOM 652 C C . GLU A 1 87 ? -3.565 8.246 1.275 1.00 93.19 87 GLU A C 1
ATOM 654 O O . GLU A 1 87 ? -2.829 7.414 0.753 1.00 93.19 87 GLU A O 1
ATOM 659 N N . ARG A 1 88 ? -3.741 9.471 0.772 1.00 92.88 88 ARG A N 1
ATOM 660 C CA . ARG A 1 88 ? -3.097 9.921 -0.467 1.00 92.88 88 ARG A CA 1
ATOM 661 C C . ARG A 1 88 ? -1.583 10.007 -0.317 1.00 92.88 88 ARG A C 1
ATOM 663 O O . ARG A 1 88 ? -0.875 9.434 -1.133 1.00 92.88 88 ARG A O 1
ATOM 670 N N . PHE A 1 89 ? -1.088 10.623 0.760 1.00 95.00 89 PHE A N 1
ATOM 671 C CA . PHE A 1 89 ? 0.355 10.684 1.028 1.00 95.00 89 PHE A CA 1
ATOM 672 C C . PHE A 1 89 ? 0.977 9.296 1.156 1.00 95.00 89 PHE A C 1
ATOM 674 O O . PHE A 1 89 ? 2.081 9.068 0.672 1.00 95.00 89 PHE A O 1
ATOM 681 N N . HIS A 1 90 ? 0.275 8.360 1.798 1.00 94.88 90 HIS A N 1
ATOM 682 C CA . HIS A 1 90 ? 0.719 6.975 1.878 1.00 94.88 90 HIS A CA 1
ATOM 683 C C . HIS A 1 90 ? 0.846 6.352 0.486 1.00 94.88 90 HIS A C 1
ATOM 685 O O . HIS A 1 90 ? 1.904 5.820 0.152 1.00 94.88 90 HIS A O 1
ATOM 691 N N . ASP A 1 91 ? -0.219 6.421 -0.315 1.00 92.06 91 ASP A N 1
ATOM 692 C CA . ASP A 1 91 ? -0.257 5.786 -1.630 1.00 92.06 91 ASP A CA 1
ATOM 693 C C . ASP A 1 91 ? 0.807 6.393 -2.558 1.00 92.06 91 ASP A C 1
ATOM 695 O O . ASP A 1 91 ? 1.554 5.654 -3.197 1.00 92.06 91 ASP A O 1
ATOM 699 N N . GLU A 1 92 ? 0.963 7.719 -2.563 1.00 92.81 92 GLU A N 1
ATOM 700 C CA . GLU A 1 92 ? 1.990 8.420 -3.342 1.00 92.81 92 GLU A CA 1
ATOM 701 C C . GLU A 1 92 ? 3.416 8.047 -2.900 1.00 92.81 92 GLU A C 1
ATOM 703 O O . GLU A 1 92 ? 4.245 7.685 -3.741 1.00 92.81 92 GLU A O 1
ATOM 708 N N . ALA A 1 93 ? 3.709 8.056 -1.593 1.00 95.50 93 ALA A N 1
ATOM 709 C CA . ALA A 1 93 ? 5.037 7.703 -1.081 1.00 95.50 93 ALA A CA 1
ATOM 710 C C . ALA A 1 93 ? 5.392 6.242 -1.393 1.00 95.50 93 ALA A C 1
ATOM 712 O O . ALA A 1 93 ? 6.508 5.935 -1.825 1.00 95.50 93 ALA A O 1
ATOM 713 N N . LEU A 1 94 ? 4.431 5.332 -1.204 1.00 94.19 94 LEU A N 1
ATOM 714 C CA . LEU A 1 94 ? 4.614 3.912 -1.481 1.00 94.19 94 LEU A CA 1
ATOM 715 C C . LEU A 1 94 ? 4.838 3.672 -2.977 1.00 94.19 94 LEU A C 1
ATOM 717 O O . LEU A 1 94 ? 5.731 2.906 -3.344 1.00 94.19 94 LEU A O 1
ATOM 721 N N . VAL A 1 95 ? 4.089 4.366 -3.845 1.00 91.88 95 VAL A N 1
ATOM 722 C CA . VAL A 1 95 ? 4.277 4.309 -5.301 1.00 91.88 95 VAL A CA 1
ATOM 723 C C . VAL A 1 95 ? 5.688 4.703 -5.694 1.00 91.88 95 VAL A C 1
ATOM 725 O O . VAL A 1 95 ? 6.314 3.985 -6.478 1.00 91.88 95 VAL A O 1
ATOM 728 N N . VAL A 1 96 ? 6.212 5.794 -5.138 1.00 92.75 96 VAL A N 1
ATOM 729 C CA . VAL A 1 96 ? 7.582 6.244 -5.412 1.00 92.75 96 VAL A CA 1
ATOM 730 C C . VAL A 1 96 ? 8.596 5.168 -5.016 1.00 92.75 96 VAL A C 1
ATOM 732 O O . VAL A 1 96 ? 9.417 4.768 -5.846 1.00 92.75 96 VAL A O 1
ATOM 735 N N . GLN A 1 97 ? 8.510 4.626 -3.797 1.00 95.00 97 GLN A N 1
ATOM 736 C CA . GLN A 1 97 ? 9.463 3.612 -3.329 1.00 95.00 97 GLN A CA 1
ATOM 737 C C . GLN A 1 97 ? 9.400 2.304 -4.126 1.00 95.00 97 GLN A C 1
ATOM 739 O O . GLN A 1 97 ? 10.442 1.736 -4.478 1.00 95.00 97 GLN A O 1
ATOM 744 N N . VAL A 1 98 ? 8.194 1.823 -4.438 1.00 93.50 98 VAL A N 1
ATOM 745 C CA . VAL A 1 98 ? 8.005 0.601 -5.230 1.00 93.50 98 VAL A CA 1
ATOM 746 C C . VAL A 1 98 ? 8.514 0.802 -6.653 1.00 93.50 98 VAL A C 1
ATOM 748 O O . VAL A 1 98 ? 9.220 -0.059 -7.178 1.00 93.50 98 VAL A O 1
ATOM 751 N N . THR A 1 99 ? 8.223 1.952 -7.260 1.00 91.19 99 THR A N 1
ATOM 752 C CA . THR A 1 99 ? 8.705 2.318 -8.596 1.00 91.19 99 THR A CA 1
ATOM 753 C C . THR A 1 99 ? 10.231 2.331 -8.644 1.00 91.19 99 THR A C 1
ATOM 755 O O . THR A 1 99 ? 10.824 1.698 -9.519 1.00 91.19 99 THR A O 1
ATOM 758 N N . ASP A 1 100 ? 10.890 2.991 -7.691 1.00 91.56 100 ASP A N 1
ATOM 759 C CA . ASP A 1 100 ? 12.355 3.056 -7.628 1.00 91.56 100 ASP A CA 1
ATOM 760 C C . ASP A 1 100 ? 12.991 1.675 -7.411 1.00 91.56 100 ASP A C 1
ATOM 762 O O . ASP A 1 100 ? 14.012 1.331 -8.026 1.00 91.56 100 ASP A O 1
ATOM 766 N N . SER A 1 101 ? 12.352 0.839 -6.593 1.00 93.69 101 SER A N 1
ATOM 767 C CA . SER A 1 101 ? 12.779 -0.540 -6.363 1.00 93.69 101 SER A CA 1
ATOM 768 C C . SER A 1 101 ? 12.634 -1.400 -7.618 1.00 93.69 101 SER A C 1
ATOM 770 O O . SER A 1 101 ? 13.576 -2.097 -7.996 1.00 93.69 101 SER A O 1
ATOM 772 N N . LEU A 1 102 ? 11.501 -1.310 -8.319 1.00 91.19 102 LEU A N 1
ATOM 773 C CA . LEU A 1 102 ? 11.266 -2.013 -9.581 1.00 91.19 102 LEU A CA 1
ATOM 774 C C . LEU A 1 102 ? 12.260 -1.583 -10.662 1.00 91.19 102 LEU A C 1
ATOM 776 O O . LEU A 1 102 ? 12.834 -2.439 -11.332 1.00 91.19 102 LEU A O 1
ATOM 780 N N . ARG A 1 103 ? 12.536 -0.279 -10.787 1.00 88.25 103 ARG A N 1
ATOM 781 C CA . ARG A 1 103 ? 13.572 0.242 -11.695 1.00 88.25 103 ARG A CA 1
ATOM 782 C C . ARG A 1 103 ? 14.926 -0.400 -11.413 1.00 88.25 103 ARG A C 1
ATOM 784 O O . ARG A 1 103 ? 15.569 -0.919 -12.323 1.00 88.25 103 ARG A O 1
ATOM 791 N N . THR A 1 104 ? 15.327 -0.421 -10.145 1.00 90.00 104 THR A N 1
ATOM 792 C CA . THR A 1 104 ? 16.597 -1.018 -9.714 1.00 90.00 104 THR A CA 1
ATOM 793 C C . THR A 1 104 ? 16.643 -2.522 -10.000 1.00 90.00 104 THR A C 1
ATOM 795 O O . THR A 1 104 ? 17.666 -3.036 -10.456 1.00 90.00 104 THR A O 1
ATOM 798 N N . LEU A 1 105 ? 15.541 -3.239 -9.764 1.00 90.44 105 LEU A N 1
ATOM 799 C CA . LEU A 1 105 ? 15.433 -4.672 -10.043 1.00 90.44 105 LEU A CA 1
ATOM 800 C C . LEU A 1 105 ? 15.533 -4.975 -11.536 1.00 90.44 105 LEU A C 1
ATOM 802 O O . LEU A 1 105 ? 16.264 -5.888 -11.918 1.00 90.44 105 LEU A O 1
ATOM 806 N N . PHE A 1 106 ? 14.843 -4.205 -12.377 1.00 88.00 106 PHE A N 1
ATOM 807 C CA . PHE A 1 106 ? 14.909 -4.381 -13.822 1.00 88.00 106 PHE A CA 1
ATOM 808 C C . PHE A 1 106 ? 16.318 -4.140 -14.347 1.00 88.00 106 PHE A C 1
ATOM 810 O O . PHE A 1 106 ? 16.827 -4.989 -15.068 1.00 88.00 106 PHE A O 1
ATOM 817 N N . LEU A 1 107 ? 16.990 -3.069 -13.917 1.00 85.12 107 LEU A N 1
ATOM 818 C CA . LEU A 1 107 ? 18.380 -2.815 -14.301 1.00 85.12 107 LEU A CA 1
ATOM 819 C C . LEU A 1 107 ? 19.316 -3.969 -13.942 1.00 85.12 107 LEU A C 1
ATOM 821 O O . LEU A 1 107 ? 20.110 -4.397 -14.773 1.00 85.12 107 LEU A O 1
ATOM 825 N N . ARG A 1 108 ? 19.214 -4.488 -12.713 1.00 87.69 108 ARG A N 1
ATOM 826 C CA . ARG A 1 108 ? 20.051 -5.605 -12.247 1.00 87.69 108 ARG A CA 1
ATOM 827 C C . ARG A 1 108 ? 19.747 -6.915 -12.969 1.00 87.69 108 ARG A C 1
ATOM 829 O O . ARG A 1 108 ? 20.613 -7.781 -13.038 1.00 87.69 108 ARG A O 1
ATOM 836 N N . GLY A 1 109 ? 18.516 -7.078 -13.450 1.00 84.88 109 GLY A N 1
ATOM 837 C CA . GLY A 1 109 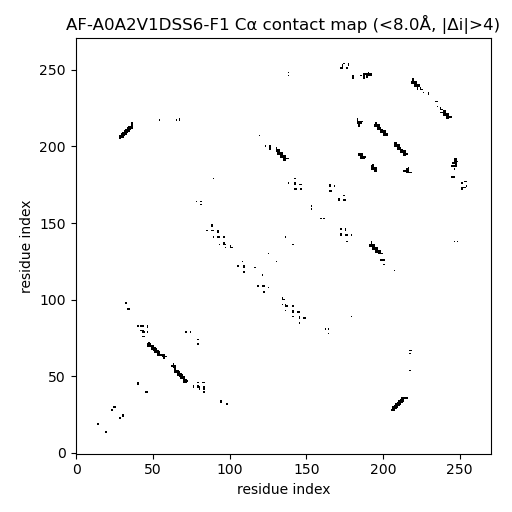? 18.073 -8.256 -14.189 1.00 84.88 109 GLY A CA 1
ATOM 838 C C . GLY A 1 109 ? 18.456 -8.245 -15.668 1.00 84.88 109 GLY A C 1
ATOM 839 O O . GLY A 1 109 ? 18.349 -9.287 -16.315 1.00 84.88 109 GLY A O 1
ATOM 840 N N . LEU A 1 110 ? 18.888 -7.104 -16.215 1.00 83.44 110 LEU A N 1
ATOM 841 C CA . LEU A 1 110 ? 19.325 -7.030 -17.603 1.00 83.44 110 LEU A CA 1
ATOM 842 C C . LEU A 1 110 ? 20.728 -7.645 -17.743 1.00 83.44 110 LEU A C 1
ATOM 844 O O . LEU A 1 110 ? 21.637 -7.282 -16.992 1.00 83.44 110 LEU A O 1
ATOM 848 N N . PRO A 1 111 ? 20.938 -8.571 -18.698 1.00 82.44 111 PRO A N 1
ATOM 849 C CA . PRO A 1 111 ? 22.273 -9.052 -19.014 1.00 82.44 111 PRO A CA 1
ATOM 850 C C . PRO A 1 111 ? 23.158 -7.880 -19.466 1.00 82.44 111 PRO A C 1
ATOM 852 O O . PRO A 1 111 ? 22.639 -6.886 -19.988 1.00 82.44 111 PRO A O 1
ATOM 855 N N . PRO A 1 112 ? 24.492 -7.986 -19.314 1.00 79.62 112 PRO A N 1
ATOM 856 C CA . PRO A 1 112 ? 25.402 -7.005 -19.891 1.00 79.62 112 PRO A CA 1
ATOM 857 C C . PRO A 1 112 ? 25.061 -6.843 -21.373 1.00 79.62 112 PRO A C 1
ATOM 859 O O . PRO A 1 112 ? 24.948 -7.844 -22.082 1.00 79.62 112 PRO A O 1
ATOM 862 N N . MET A 1 113 ? 24.834 -5.594 -21.794 1.00 67.00 113 MET A N 1
ATOM 863 C CA . MET A 1 113 ? 24.409 -5.220 -23.146 1.00 67.00 113 MET A CA 1
ATOM 864 C C . MET A 1 113 ? 25.227 -5.984 -24.191 1.00 67.00 113 MET A C 1
ATOM 866 O O . MET A 1 113 ? 26.382 -5.660 -24.455 1.00 67.00 113 MET A O 1
ATOM 870 N N . SER A 1 114 ? 24.626 -7.027 -24.758 1.00 64.31 114 SER A N 1
ATOM 871 C CA . SER A 1 114 ? 25.096 -7.649 -25.988 1.00 64.31 114 SER A CA 1
ATOM 872 C C . SER A 1 114 ? 24.209 -7.127 -27.108 1.00 64.31 114 SER A C 1
ATOM 874 O O . SER A 1 114 ? 23.002 -6.982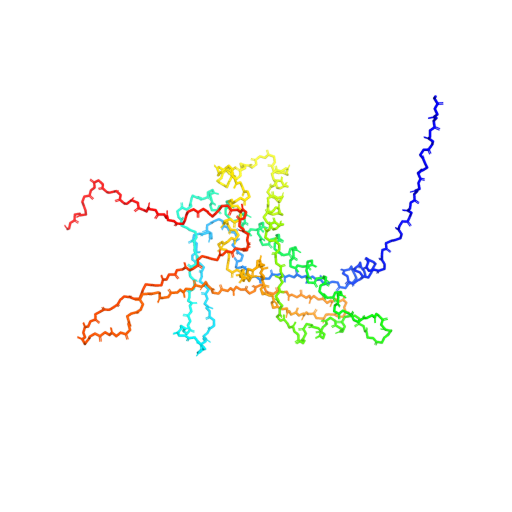 -26.909 1.00 64.31 114 SER A O 1
ATOM 876 N N . ASP A 1 115 ? 24.779 -6.884 -28.283 1.00 66.25 115 ASP A N 1
ATOM 877 C CA . ASP A 1 115 ? 24.107 -6.217 -29.410 1.00 66.25 115 ASP A CA 1
ATOM 878 C C . ASP A 1 115 ? 22.899 -6.983 -30.000 1.00 66.25 115 ASP A C 1
ATOM 880 O O . ASP A 1 115 ? 22.345 -6.585 -31.022 1.00 66.25 115 ASP A O 1
ATOM 884 N N . SER A 1 116 ? 22.488 -8.106 -29.405 1.00 73.38 116 SER A N 1
ATOM 885 C CA . SER A 1 116 ? 21.583 -9.068 -30.040 1.00 73.38 116 SER A CA 1
ATOM 886 C C . SER A 1 116 ? 20.110 -8.964 -29.634 1.00 73.38 116 SER A C 1
ATOM 888 O O . SER A 1 116 ? 19.256 -9.295 -30.455 1.00 73.38 116 SER A O 1
ATOM 890 N N . ILE A 1 117 ? 19.777 -8.503 -28.419 1.00 82.31 117 ILE A N 1
ATOM 891 C CA . ILE A 1 117 ? 18.385 -8.500 -27.928 1.00 82.31 117 ILE A CA 1
ATOM 892 C C . ILE A 1 117 ? 17.971 -7.090 -27.481 1.00 82.31 117 ILE A C 1
ATOM 894 O O . ILE A 1 117 ? 18.605 -6.524 -26.589 1.00 82.31 117 ILE A O 1
ATOM 898 N N . PRO A 1 118 ? 16.885 -6.518 -28.039 1.00 84.31 118 PRO A N 1
ATOM 899 C CA . PRO A 1 118 ? 16.352 -5.242 -27.577 1.00 84.31 118 PRO A CA 1
ATOM 900 C C . PRO A 1 118 ? 15.968 -5.298 -26.093 1.00 84.31 118 PRO A C 1
ATOM 902 O O . PRO A 1 118 ? 15.243 -6.201 -25.674 1.00 84.31 118 PRO A O 1
ATOM 905 N N . VAL A 1 119 ? 16.369 -4.290 -25.309 1.00 82.31 119 VAL A N 1
ATOM 906 C CA . VAL A 1 119 ? 16.067 -4.207 -23.862 1.00 82.31 119 VAL A CA 1
ATOM 907 C C . VAL A 1 119 ? 14.574 -4.366 -23.573 1.00 82.31 119 VAL A C 1
ATOM 909 O O . VAL A 1 119 ? 14.180 -5.029 -22.618 1.00 82.31 119 VAL A O 1
ATOM 912 N N . ARG A 1 120 ? 13.731 -3.818 -24.448 1.00 83.69 120 ARG A N 1
ATOM 913 C CA . ARG A 1 120 ? 12.277 -3.953 -24.373 1.00 83.69 120 ARG A CA 1
ATOM 914 C C . ARG A 1 120 ? 11.815 -5.416 -24.321 1.00 83.69 120 ARG A C 1
ATOM 916 O O . ARG A 1 120 ? 10.949 -5.744 -23.516 1.00 83.69 120 ARG A O 1
ATOM 923 N N . THR A 1 121 ? 12.387 -6.276 -25.161 1.00 86.69 121 THR A N 1
ATOM 924 C CA . THR A 1 121 ? 12.055 -7.706 -25.208 1.00 86.69 121 THR A CA 1
ATOM 925 C C . THR A 1 121 ? 12.474 -8.391 -23.914 1.00 86.69 121 THR A C 1
ATOM 927 O O . THR A 1 121 ? 11.680 -9.118 -23.328 1.00 86.69 121 THR A O 1
ATOM 930 N N . LEU A 1 122 ? 13.669 -8.072 -23.410 1.00 87.38 122 LEU A N 1
ATOM 931 C CA . LEU A 1 122 ? 14.178 -8.617 -22.148 1.00 87.38 122 LEU A CA 1
ATOM 932 C C . LEU A 1 122 ? 13.295 -8.231 -20.954 1.00 87.38 122 LEU A C 1
ATOM 934 O O . LEU A 1 122 ? 13.022 -9.067 -20.098 1.00 87.38 122 LEU A O 1
ATOM 938 N N . LEU A 1 123 ? 12.808 -6.986 -20.904 1.00 87.62 123 LEU A N 1
ATOM 939 C CA . LEU A 1 123 ? 11.874 -6.540 -19.865 1.00 87.62 123 LEU A CA 1
ATOM 940 C C . LEU A 1 123 ? 10.544 -7.297 -19.937 1.00 87.62 123 LEU A C 1
ATOM 942 O O . LEU A 1 123 ? 10.051 -7.771 -18.916 1.00 87.62 123 LEU A O 1
ATOM 946 N N . MET A 1 124 ? 9.979 -7.448 -21.138 1.00 90.44 124 MET A N 1
ATOM 947 C CA . MET A 1 124 ? 8.735 -8.196 -21.342 1.00 90.44 124 MET A CA 1
ATOM 948 C C . MET A 1 124 ? 8.886 -9.664 -20.928 1.00 90.44 124 MET A C 1
ATOM 950 O O . MET A 1 124 ? 8.033 -10.187 -20.214 1.00 90.44 124 MET A O 1
ATOM 954 N N . GLU A 1 125 ? 9.986 -10.312 -21.312 1.00 91.06 125 GLU A N 1
ATOM 955 C CA . GLU A 1 125 ? 10.308 -11.682 -20.901 1.00 91.06 125 GLU A CA 1
ATOM 956 C C . GLU A 1 125 ? 10.468 -11.791 -19.380 1.00 91.06 125 GLU A C 1
ATOM 958 O O . GLU A 1 125 ? 9.914 -12.703 -18.766 1.00 91.06 125 GLU A O 1
ATOM 963 N N . ASN A 1 126 ? 11.153 -10.831 -18.749 1.00 88.94 126 ASN A N 1
ATOM 964 C CA . ASN A 1 126 ? 11.334 -10.802 -17.299 1.00 88.94 126 ASN A CA 1
ATOM 965 C C . ASN A 1 126 ? 9.998 -10.697 -16.545 1.00 88.94 126 ASN A C 1
ATOM 967 O O . ASN A 1 126 ? 9.810 -11.375 -15.532 1.00 88.94 126 ASN A O 1
ATOM 971 N N . ILE A 1 127 ? 9.067 -9.881 -17.048 1.00 91.25 127 ILE A N 1
ATOM 972 C CA . ILE A 1 127 ? 7.722 -9.742 -16.476 1.00 91.25 127 ILE A CA 1
ATOM 973 C C . ILE A 1 127 ? 6.898 -11.011 -16.719 1.00 91.25 127 ILE A C 1
ATOM 975 O O . ILE A 1 127 ? 6.239 -11.483 -15.800 1.00 91.25 127 ILE A O 1
ATOM 979 N N . CYS A 1 128 ? 6.954 -11.603 -17.918 1.00 91.31 128 CYS A N 1
ATOM 980 C CA . CYS A 1 128 ? 6.228 -12.839 -18.231 1.00 91.31 128 CYS A CA 1
ATOM 981 C C . CYS A 1 128 ? 6.679 -14.033 -17.380 1.00 91.31 128 CYS A C 1
ATOM 983 O O . CYS A 1 128 ? 5.848 -14.852 -16.997 1.00 91.31 128 CYS A O 1
ATOM 985 N N . LEU A 1 129 ? 7.980 -14.151 -17.105 1.00 90.25 129 LEU A N 1
ATOM 986 C CA . LEU A 1 129 ? 8.532 -15.262 -16.325 1.00 90.25 129 LEU A CA 1
ATOM 987 C C . LEU A 1 129 ? 8.226 -15.146 -14.833 1.00 90.25 129 LEU A C 1
ATOM 989 O O . LEU A 1 129 ? 8.104 -16.161 -14.151 1.00 90.25 129 LEU A O 1
ATOM 993 N N . ASN A 1 130 ? 8.146 -13.921 -14.320 1.00 88.50 130 ASN A N 1
ATOM 994 C CA . ASN A 1 130 ? 7.880 -13.674 -12.915 1.00 88.50 130 ASN A CA 1
ATOM 995 C C . ASN A 1 130 ? 7.125 -12.352 -12.762 1.00 88.50 130 ASN A C 1
ATOM 997 O O . ASN A 1 130 ? 7.723 -11.282 -12.584 1.00 88.50 130 ASN A O 1
ATOM 1001 N N . ASN A 1 131 ? 5.805 -12.444 -12.886 1.00 92.88 131 ASN A N 1
ATOM 1002 C CA . ASN A 1 131 ? 4.908 -11.302 -12.817 1.00 92.88 131 ASN A CA 1
ATOM 1003 C C . ASN A 1 131 ? 4.677 -10.847 -11.371 1.00 92.88 131 ASN A C 1
ATOM 1005 O O . ASN A 1 131 ? 4.513 -9.656 -11.149 1.00 92.88 131 ASN A O 1
ATOM 1009 N N . THR A 1 132 ? 4.732 -11.738 -10.383 1.00 95.12 132 THR A N 1
ATOM 1010 C CA . THR A 1 132 ? 4.583 -11.373 -8.967 1.00 95.12 132 THR A CA 1
ATOM 1011 C C . THR A 1 132 ? 5.939 -11.109 -8.312 1.00 95.12 132 THR A C 1
ATOM 1013 O O . THR A 1 132 ? 6.862 -11.917 -8.389 1.00 95.12 132 THR A O 1
ATOM 1016 N N . ARG A 1 133 ? 6.085 -9.967 -7.641 1.00 94.69 133 ARG A N 1
ATOM 1017 C CA . ARG A 1 133 ? 7.329 -9.539 -6.986 1.00 94.69 133 ARG A CA 1
ATOM 1018 C C . ARG A 1 133 ? 7.072 -9.144 -5.544 1.00 94.69 133 ARG A C 1
ATOM 1020 O O . ARG A 1 133 ? 6.068 -8.513 -5.254 1.00 94.69 133 ARG A O 1
ATOM 1027 N N . PHE A 1 134 ? 8.020 -9.452 -4.668 1.00 95.38 134 PHE A N 1
ATOM 1028 C CA . PHE A 1 134 ? 8.052 -8.919 -3.309 1.00 95.38 134 PHE A CA 1
ATOM 1029 C C . PHE A 1 134 ? 9.032 -7.756 -3.280 1.00 95.38 134 PHE A C 1
ATOM 1031 O O . PHE A 1 134 ? 10.220 -7.934 -3.560 1.00 95.38 134 PHE A O 1
ATOM 1038 N N . ILE A 1 135 ? 8.522 -6.565 -2.994 1.00 95.38 135 ILE A N 1
ATOM 1039 C CA . ILE A 1 135 ? 9.301 -5.333 -2.963 1.00 95.38 135 ILE A CA 1
ATOM 1040 C C . ILE A 1 135 ? 9.487 -4.926 -1.511 1.00 95.38 135 ILE A C 1
ATOM 1042 O O . ILE A 1 135 ? 8.508 -4.737 -0.797 1.00 95.38 135 ILE A O 1
ATOM 1046 N N . GLU A 1 136 ? 10.742 -4.837 -1.075 1.00 96.25 136 GLU A N 1
ATOM 1047 C CA . GLU A 1 136 ? 11.084 -4.358 0.264 1.00 96.25 136 GLU A CA 1
ATOM 1048 C C . GLU A 1 136 ? 10.693 -2.883 0.392 1.00 96.25 136 GLU A C 1
ATOM 1050 O O . GLU A 1 136 ? 11.037 -2.074 -0.471 1.00 96.25 136 GLU A O 1
ATOM 1055 N N . VAL A 1 137 ? 9.980 -2.544 1.464 1.00 95.44 137 VAL A N 1
ATOM 1056 C CA . VAL A 1 137 ? 9.569 -1.174 1.777 1.00 95.44 137 VAL A CA 1
ATOM 1057 C C . VAL A 1 137 ? 10.365 -0.679 2.972 1.00 95.44 137 VAL A C 1
ATOM 1059 O O . VAL A 1 137 ? 10.348 -1.286 4.046 1.00 95.44 137 VAL A O 1
ATOM 1062 N N . ASP A 1 138 ? 11.031 0.460 2.798 1.00 95.69 138 ASP A N 1
ATOM 1063 C CA . ASP A 1 138 ? 11.668 1.167 3.900 1.00 95.69 138 ASP A CA 1
ATOM 1064 C C . ASP A 1 138 ? 10.603 1.996 4.622 1.00 95.69 138 ASP A C 1
ATOM 1066 O O . ASP A 1 138 ? 10.267 3.115 4.231 1.00 95.69 138 ASP A O 1
ATOM 1070 N N . ILE A 1 139 ? 10.048 1.415 5.686 1.00 94.88 139 ILE A N 1
ATOM 1071 C CA . ILE A 1 139 ? 8.963 2.020 6.465 1.00 94.88 139 ILE A CA 1
ATOM 1072 C C . ILE A 1 139 ? 9.398 3.335 7.112 1.00 94.88 139 ILE A C 1
ATOM 1074 O O . ILE A 1 139 ? 8.593 4.257 7.223 1.00 94.88 139 ILE A O 1
ATOM 1078 N N . GLN A 1 140 ? 10.667 3.460 7.506 1.00 95.31 140 GLN A N 1
ATOM 1079 C CA . GLN A 1 140 ? 11.170 4.699 8.085 1.00 95.31 140 GLN A CA 1
ATOM 1080 C C . GLN A 1 140 ? 11.190 5.801 7.025 1.00 95.31 140 GLN A C 1
ATOM 1082 O O . GLN A 1 140 ? 10.655 6.886 7.256 1.00 95.31 140 GLN A O 1
ATOM 1087 N N . ARG A 1 141 ? 11.752 5.510 5.846 1.00 96.62 141 ARG A N 1
ATOM 1088 C CA . ARG A 1 141 ? 11.724 6.436 4.711 1.00 96.62 141 ARG A CA 1
ATOM 1089 C C . ARG A 1 141 ? 10.289 6.769 4.302 1.00 96.62 141 ARG A C 1
ATOM 1091 O O . ARG A 1 141 ? 9.999 7.934 4.082 1.00 96.62 141 ARG A O 1
ATOM 1098 N N . LEU A 1 142 ? 9.383 5.789 4.284 1.00 96.62 142 LEU A N 1
ATOM 1099 C CA . LEU A 1 142 ? 7.978 5.985 3.912 1.00 96.62 142 LEU A CA 1
ATOM 1100 C C . LEU A 1 142 ? 7.292 6.988 4.844 1.00 96.62 142 LEU A C 1
ATOM 1102 O O . LEU A 1 142 ? 6.655 7.930 4.382 1.00 96.62 142 LEU A O 1
ATOM 1106 N N . VAL A 1 143 ? 7.470 6.823 6.158 1.00 96.56 143 VAL A N 1
ATOM 1107 C CA . VAL A 1 143 ? 6.947 7.751 7.170 1.00 96.56 143 VAL A CA 1
ATOM 1108 C C . VAL A 1 143 ? 7.494 9.165 6.955 1.00 96.56 143 VAL A C 1
ATOM 1110 O O . VAL A 1 143 ? 6.732 10.130 7.019 1.00 96.56 143 VAL A O 1
ATOM 1113 N N . TYR A 1 144 ? 8.792 9.311 6.676 1.00 97.38 144 TYR A N 1
ATOM 1114 C CA . TYR A 1 144 ? 9.384 10.626 6.418 1.00 97.38 144 TYR A CA 1
ATOM 1115 C C . TYR A 1 144 ? 8.927 11.249 5.101 1.00 97.38 144 TYR A C 1
ATOM 1117 O O . TYR A 1 144 ? 8.664 12.448 5.088 1.00 97.38 144 TYR A O 1
ATOM 1125 N N . ASP A 1 145 ? 8.782 10.463 4.035 1.00 97.88 145 ASP A N 1
ATOM 1126 C CA . ASP A 1 145 ? 8.274 10.927 2.742 1.00 97.88 145 ASP A CA 1
ATOM 1127 C C . ASP A 1 145 ? 6.830 11.451 2.901 1.00 97.88 145 ASP A C 1
ATOM 1129 O O . ASP A 1 145 ? 6.512 12.552 2.450 1.00 97.88 145 ASP A O 1
ATOM 1133 N N . MET A 1 146 ? 5.976 10.732 3.645 1.00 97.06 146 MET A N 1
ATOM 1134 C CA . MET A 1 146 ? 4.612 11.175 3.979 1.00 97.06 146 MET A CA 1
ATOM 1135 C C . MET A 1 146 ? 4.588 12.489 4.774 1.00 97.06 146 MET A C 1
ATOM 1137 O O . MET A 1 146 ? 3.765 13.366 4.516 1.00 97.06 146 MET A O 1
ATOM 1141 N N . ILE A 1 147 ? 5.486 12.643 5.750 1.00 96.25 147 ILE A N 1
ATOM 1142 C CA . ILE A 1 147 ? 5.612 13.882 6.531 1.00 96.25 147 ILE A CA 1
ATOM 1143 C C . ILE A 1 147 ? 6.154 15.025 5.662 1.00 96.25 147 ILE A C 1
ATOM 1145 O O . ILE A 1 147 ? 5.712 16.164 5.802 1.00 96.25 147 ILE A O 1
ATOM 1149 N N . GLY A 1 148 ? 7.090 14.734 4.757 1.00 95.94 148 GLY A N 1
ATOM 1150 C CA . GLY A 1 148 ? 7.611 15.690 3.783 1.00 95.94 148 GLY A CA 1
ATOM 1151 C C . GLY A 1 148 ? 6.494 16.281 2.928 1.00 95.94 148 GLY A C 1
ATOM 1152 O O . GLY A 1 148 ? 6.370 17.502 2.860 1.00 95.94 148 GLY A O 1
ATOM 1153 N N . MET A 1 149 ? 5.613 15.430 2.392 1.00 95.44 149 MET A N 1
ATOM 1154 C CA . MET A 1 149 ? 4.450 15.862 1.607 1.00 95.44 149 MET A CA 1
ATOM 1155 C C . MET A 1 149 ? 3.485 16.755 2.391 1.00 95.44 149 MET A C 1
ATOM 1157 O O . MET A 1 149 ? 2.990 17.743 1.847 1.00 95.44 149 MET A O 1
ATOM 1161 N N . LEU A 1 150 ? 3.266 16.478 3.683 1.00 93.50 150 LEU A N 1
ATOM 1162 C CA . LEU A 1 150 ? 2.499 17.381 4.545 1.00 93.50 150 LEU A CA 1
ATOM 1163 C C . LEU A 1 150 ? 3.133 18.779 4.577 1.00 93.50 150 LEU A C 1
ATOM 1165 O O . LEU A 1 150 ? 2.439 19.777 4.383 1.00 93.50 150 LEU A O 1
ATOM 1169 N N . TYR A 1 151 ? 4.445 18.866 4.815 1.00 92.31 151 TYR A N 1
ATOM 1170 C CA . TYR A 1 151 ? 5.134 20.155 4.883 1.00 92.31 151 TYR A CA 1
ATOM 1171 C C . TYR A 1 151 ? 5.131 20.890 3.543 1.00 92.31 151 TYR A C 1
ATOM 1173 O O . TYR A 1 151 ? 4.894 22.099 3.520 1.00 92.31 151 TYR A O 1
ATOM 1181 N N . GLU A 1 152 ? 5.326 20.175 2.437 1.00 92.19 152 GLU A N 1
ATOM 1182 C CA . GLU A 1 152 ? 5.239 20.740 1.091 1.00 92.19 152 GLU A CA 1
ATOM 1183 C C . GLU A 1 152 ? 3.847 21.325 0.837 1.00 92.19 152 GLU A C 1
ATOM 1185 O O . GLU A 1 152 ? 3.739 22.503 0.498 1.00 92.19 152 GLU A O 1
ATOM 1190 N N . GLN A 1 153 ? 2.776 20.573 1.107 1.00 89.06 153 GLN A N 1
ATOM 1191 C CA . GLN A 1 153 ? 1.410 21.064 0.929 1.00 89.06 153 GLN A CA 1
ATOM 1192 C C . GLN A 1 153 ? 1.121 22.300 1.797 1.00 89.06 153 GLN A C 1
ATOM 1194 O O . GLN A 1 153 ? 0.578 23.289 1.301 1.00 89.06 153 GLN A O 1
ATOM 1199 N N . THR A 1 154 ? 1.535 22.295 3.071 1.00 85.81 154 THR A N 1
ATOM 1200 C CA . THR A 1 154 ? 1.329 23.454 3.961 1.00 85.81 154 THR A CA 1
ATOM 1201 C C . THR A 1 154 ? 2.091 24.705 3.521 1.00 85.81 154 THR A C 1
ATOM 1203 O O . THR A 1 154 ? 1.641 25.813 3.803 1.00 85.81 154 THR A O 1
ATOM 1206 N N . ALA A 1 155 ? 3.218 24.554 2.819 1.00 85.81 155 ALA A N 1
ATOM 1207 C CA . ALA A 1 155 ? 3.971 25.684 2.283 1.00 85.81 155 ALA A CA 1
ATOM 1208 C C . ALA A 1 155 ? 3.264 26.344 1.088 1.00 85.81 155 ALA A C 1
ATOM 1210 O O . ALA A 1 155 ? 3.398 27.551 0.893 1.00 85.81 155 ALA A O 1
ATOM 1211 N N . TYR A 1 156 ? 2.508 25.574 0.300 1.00 83.44 156 TYR A N 1
ATOM 1212 C CA . TYR A 1 156 ? 1.747 26.090 -0.841 1.00 83.44 156 TYR A CA 1
ATOM 1213 C C . TYR A 1 156 ? 0.382 26.662 -0.443 1.00 83.44 156 TYR A C 1
ATOM 1215 O O . TYR A 1 156 ? -0.090 27.627 -1.045 1.00 83.44 156 TYR A O 1
ATOM 1223 N N . GLU A 1 157 ? -0.264 26.088 0.570 1.00 80.75 157 GLU A N 1
ATOM 1224 C CA . GLU A 1 157 ? -1.609 26.469 0.994 1.00 80.75 157 GLU A CA 1
ATOM 1225 C C . GLU A 1 157 ? -1.560 27.407 2.209 1.00 80.75 157 GLU A C 1
ATOM 1227 O O . GLU A 1 157 ? -1.897 27.013 3.322 1.00 80.75 157 GLU A O 1
ATOM 1232 N N . GLU A 1 158 ? -1.197 28.680 1.9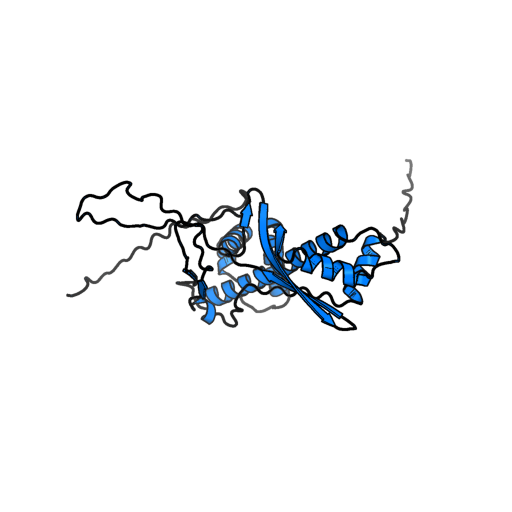93 1.00 65.50 158 GLU A N 1
ATOM 1233 C CA . GLU A 1 158 ? -1.012 29.709 3.044 1.00 65.50 158 GLU A CA 1
ATOM 1234 C C . GLU A 1 158 ? -2.201 29.890 4.028 1.00 65.50 158 GLU A C 1
ATOM 1236 O O . GLU A 1 158 ? -2.082 30.616 5.012 1.00 65.50 158 GLU A O 1
ATOM 1241 N N . HIS A 1 159 ? -3.366 29.281 3.776 1.00 54.38 159 HIS A N 1
ATOM 1242 C CA . HIS A 1 159 ? -4.610 29.523 4.516 1.00 54.38 159 HIS A CA 1
ATOM 1243 C C . HIS A 1 159 ? -5.401 28.258 4.897 1.00 54.38 159 HIS A C 1
ATOM 1245 O O . HIS A 1 159 ? -6.491 28.386 5.463 1.00 54.38 159 HIS A O 1
ATOM 1251 N N . GLN A 1 160 ? -4.908 27.042 4.622 1.00 61.34 160 GLN A N 1
ATOM 1252 C CA . GLN A 1 160 ? -5.604 25.838 5.087 1.00 61.34 160 GLN A CA 1
ATOM 1253 C C . GLN A 1 160 ? -5.192 25.490 6.519 1.00 61.34 160 GLN A C 1
ATOM 1255 O O . GLN A 1 160 ? -4.018 25.441 6.874 1.00 61.34 160 GLN A O 1
ATOM 1260 N N . SER A 1 161 ? -6.205 25.285 7.365 1.00 60.47 161 SER A N 1
ATOM 1261 C CA . SER A 1 161 ? -6.064 24.820 8.745 1.00 60.47 161 SER A CA 1
ATOM 1262 C C . SER A 1 161 ? -5.236 23.538 8.766 1.00 60.47 161 SER A C 1
ATOM 1264 O O . SER A 1 161 ? -5.771 22.470 8.474 1.00 60.47 161 SER A O 1
ATOM 1266 N N . VAL A 1 162 ? -3.966 23.665 9.153 1.00 61.75 162 VAL A N 1
ATOM 1267 C CA . VAL A 1 162 ? -3.029 22.560 9.373 1.00 61.75 162 VAL A CA 1
ATOM 1268 C C . VAL A 1 162 ? -3.732 21.431 10.124 1.00 61.75 162 VAL A C 1
ATOM 1270 O O . VAL A 1 162 ? -4.407 21.666 11.130 1.00 61.75 162 VAL A O 1
ATOM 1273 N N . SER A 1 163 ? -3.576 20.219 9.599 1.00 65.06 163 SER A N 1
ATOM 1274 C CA . SER A 1 163 ? -4.042 18.946 10.145 1.00 65.06 163 SER A CA 1
ATOM 1275 C C . SER A 1 163 ? -3.690 18.824 11.633 1.00 65.06 163 SER A C 1
ATOM 1277 O O . SER A 1 163 ? -2.558 18.498 12.019 1.00 65.06 163 SER A O 1
ATOM 1279 N N . SER A 1 164 ? -4.636 19.194 12.495 1.00 83.19 164 SER A N 1
ATOM 1280 C CA . SER A 1 164 ? -4.380 19.315 13.928 1.00 83.19 164 SER A CA 1
ATOM 1281 C C . SER A 1 164 ? -4.494 17.979 14.639 1.00 83.19 164 SER A C 1
ATOM 1283 O O . SER A 1 164 ? -3.955 17.846 15.734 1.00 83.19 164 SER A O 1
ATOM 1285 N N . TRP A 1 165 ? -5.152 16.981 14.043 1.00 90.88 165 TRP A N 1
ATOM 1286 C CA . TRP A 1 165 ? -5.410 15.727 14.732 1.00 90.88 165 TRP A CA 1
ATOM 1287 C C . TRP A 1 165 ? -4.142 14.885 14.888 1.00 90.88 165 TRP A C 1
ATOM 1289 O O . TRP A 1 165 ? -3.805 14.521 16.014 1.00 90.88 165 TRP A O 1
ATOM 1299 N N . PHE A 1 166 ? -3.397 14.633 13.810 1.00 89.38 166 PHE A N 1
ATOM 1300 C CA . PHE A 1 166 ? -2.136 13.888 13.873 1.00 89.38 166 PHE A CA 1
ATOM 1301 C C . PHE A 1 166 ? -1.074 14.676 14.642 1.00 89.38 166 PHE A C 1
ATOM 1303 O O . PHE A 1 166 ? -0.368 14.116 15.482 1.00 89.38 166 PHE A O 1
ATOM 1310 N N . SER A 1 167 ? -1.016 15.993 14.433 1.00 87.00 167 SER A N 1
ATOM 1311 C CA . SER A 1 167 ? -0.063 16.878 15.113 1.00 87.00 167 SER A CA 1
ATOM 1312 C C . SER A 1 167 ? -0.322 17.002 16.623 1.00 87.00 167 SER A C 1
ATOM 1314 O O . SER A 1 167 ? 0.613 17.227 17.390 1.00 87.00 167 SER A O 1
ATOM 1316 N N . ALA A 1 168 ? -1.566 16.816 17.085 1.00 89.19 168 ALA A N 1
ATOM 1317 C CA . ALA A 1 168 ? -1.913 16.883 18.509 1.00 89.19 168 ALA A CA 1
ATOM 1318 C C . ALA A 1 168 ? -1.263 15.775 19.352 1.00 89.19 168 ALA A C 1
ATOM 1320 O O . ALA A 1 168 ? -1.188 15.908 20.573 1.00 89.19 168 ALA A O 1
ATOM 1321 N N . THR A 1 169 ? -0.773 14.704 18.720 1.00 85.31 169 THR A N 1
ATOM 1322 C CA . THR A 1 169 ? -0.097 13.595 19.409 1.00 85.31 169 THR A CA 1
ATOM 1323 C C . THR A 1 169 ? 1.287 13.960 19.950 1.00 85.31 169 THR A C 1
ATOM 1325 O O . THR A 1 169 ? 1.821 13.212 20.761 1.00 85.31 169 THR A O 1
ATOM 1328 N N . GLN A 1 170 ? 1.865 15.095 19.526 1.00 89.12 170 GLN A N 1
ATOM 1329 C CA . GLN A 1 170 ? 3.245 15.526 19.824 1.00 89.12 170 GLN A CA 1
ATOM 1330 C C . GLN A 1 170 ? 4.347 14.581 19.304 1.00 89.12 170 GLN A C 1
ATOM 1332 O O . GLN A 1 170 ? 5.526 14.889 19.453 1.00 89.12 170 GLN A O 1
ATOM 1337 N N . ASP A 1 171 ? 3.976 13.483 18.642 1.00 92.81 171 ASP A N 1
ATOM 1338 C CA . ASP A 1 171 ? 4.874 12.532 17.990 1.00 92.81 171 ASP A CA 1
ATOM 1339 C C . ASP A 1 171 ? 4.279 12.132 16.632 1.00 92.81 171 ASP A C 1
ATOM 1341 O O . ASP A 1 171 ? 3.694 11.062 16.442 1.00 92.81 171 ASP A O 1
ATOM 1345 N N . LEU A 1 172 ? 4.389 13.063 15.681 1.00 93.56 172 LEU A N 1
ATOM 1346 C CA . LEU A 1 172 ? 3.879 12.879 14.326 1.00 93.56 172 LEU A CA 1
ATOM 1347 C C . LEU A 1 172 ? 4.476 11.633 13.639 1.00 93.56 172 LEU A C 1
ATOM 1349 O O . LEU A 1 172 ? 3.691 10.868 13.081 1.00 93.56 172 LEU A O 1
ATOM 1353 N N . PRO A 1 173 ? 5.799 11.361 13.693 1.00 95.12 173 PRO A N 1
ATOM 1354 C CA . PRO A 1 173 ? 6.365 10.134 13.133 1.00 95.12 173 PRO A CA 1
ATOM 1355 C C . PRO A 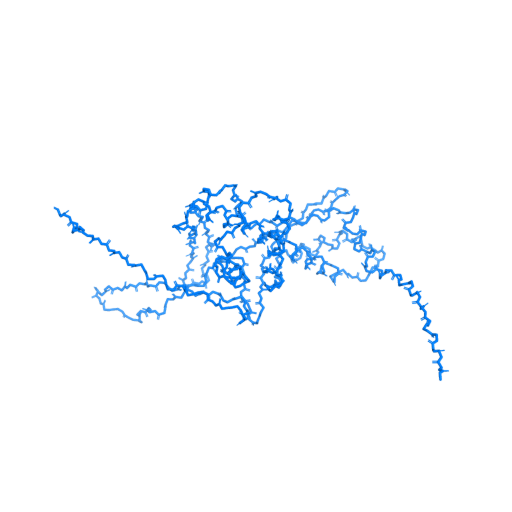1 173 ? 5.735 8.861 13.691 1.00 95.12 173 PRO A C 1
ATOM 1357 O O . PRO A 1 173 ? 5.359 7.985 12.910 1.00 95.12 173 PRO A O 1
ATOM 1360 N N . ALA A 1 174 ? 5.554 8.765 15.013 1.00 93.06 174 ALA A N 1
ATOM 1361 C CA . ALA A 1 174 ? 4.868 7.618 15.588 1.00 93.06 174 ALA A CA 1
ATOM 1362 C C . ALA A 1 174 ? 3.417 7.543 15.100 1.00 93.06 174 ALA A C 1
ATOM 1364 O O . ALA A 1 174 ? 2.974 6.472 14.696 1.00 93.06 174 ALA A O 1
ATOM 1365 N N . MET A 1 175 ? 2.670 8.648 15.077 1.00 93.69 175 MET A N 1
ATOM 1366 C CA . MET A 1 175 ? 1.281 8.640 14.604 1.00 93.69 175 MET A CA 1
ATOM 1367 C C . MET A 1 175 ? 1.164 8.185 13.140 1.00 93.69 175 MET A C 1
ATOM 1369 O O . MET A 1 175 ? 0.331 7.333 12.826 1.00 93.69 175 MET A O 1
ATOM 1373 N N . VAL A 1 176 ? 2.034 8.685 12.258 1.00 95.00 176 VAL A N 1
ATOM 1374 C CA . VAL A 1 176 ? 2.085 8.283 10.844 1.00 95.00 176 VAL A CA 1
ATOM 1375 C C . VAL A 1 176 ? 2.466 6.809 10.717 1.00 95.00 176 VAL A C 1
ATOM 1377 O O . VAL A 1 176 ? 1.786 6.075 10.011 1.00 95.00 176 VAL A O 1
ATOM 1380 N N . TYR A 1 177 ? 3.460 6.326 11.466 1.00 94.69 177 TYR A N 1
ATOM 1381 C CA . TYR A 1 177 ? 3.789 4.898 11.517 1.00 94.69 177 TYR A CA 1
ATOM 1382 C C . TYR A 1 177 ? 2.585 4.036 11.934 1.00 94.69 177 TYR A C 1
ATOM 1384 O O . TYR A 1 177 ? 2.262 3.029 11.302 1.00 94.69 177 TYR A O 1
ATOM 1392 N N . ASN A 1 178 ? 1.874 4.456 12.984 1.00 92.06 178 ASN A N 1
ATOM 1393 C CA . ASN A 1 178 ? 0.686 3.767 13.477 1.00 92.06 178 ASN A CA 1
ATOM 1394 C C . ASN A 1 178 ? -0.455 3.770 12.445 1.00 92.06 178 ASN A C 1
ATOM 1396 O O . ASN A 1 178 ? -1.223 2.812 12.411 1.00 92.06 178 ASN A O 1
ATOM 1400 N N . PHE A 1 179 ? -0.544 4.802 11.603 1.00 92.94 179 PHE A N 1
ATOM 1401 C CA . PHE A 1 179 ? -1.459 4.867 10.465 1.00 92.94 179 PHE A CA 1
ATOM 1402 C C . PHE A 1 179 ? -1.034 3.952 9.307 1.00 92.94 179 PHE A C 1
ATOM 1404 O O . PHE A 1 179 ? -1.881 3.267 8.747 1.00 92.94 179 PHE A O 1
ATOM 1411 N N . VAL A 1 180 ? 0.257 3.882 8.966 1.00 93.62 180 VAL A N 1
ATOM 1412 C CA . VAL A 1 180 ? 0.776 2.951 7.943 1.00 93.62 180 VAL A CA 1
ATOM 1413 C C . VAL A 1 180 ? 0.460 1.501 8.327 1.00 93.62 180 VAL A C 1
ATOM 1415 O O . VAL A 1 180 ? 0.007 0.723 7.495 1.00 93.62 180 VAL A O 1
ATOM 1418 N N . ARG A 1 181 ? 0.592 1.160 9.613 1.00 90.38 181 ARG A N 1
ATOM 1419 C CA . ARG A 1 181 ? 0.258 -0.159 10.178 1.00 90.38 181 ARG A CA 1
ATOM 1420 C C . ARG A 1 181 ? -1.196 -0.598 9.976 1.00 90.38 181 ARG A C 1
ATOM 1422 O O . ARG A 1 181 ? -1.477 -1.789 10.054 1.00 90.38 181 ARG A O 1
ATOM 1429 N N . THR A 1 182 ? -2.138 0.320 9.765 1.00 88.75 182 THR A N 1
ATOM 1430 C CA . THR A 1 182 ? -3.542 -0.069 9.538 1.00 88.75 182 THR A CA 1
ATOM 1431 C C . THR A 1 182 ? -3.808 -0.521 8.103 1.00 88.75 182 THR A C 1
ATOM 1433 O O . THR A 1 182 ? -4.924 -0.943 7.798 1.00 88.75 182 THR A O 1
ATOM 1436 N N . ARG A 1 183 ? -2.806 -0.423 7.222 1.00 89.56 183 ARG A N 1
ATOM 1437 C CA . ARG A 1 183 ? -2.889 -0.829 5.821 1.00 89.56 183 ARG A CA 1
ATOM 1438 C C . ARG A 1 183 ? -2.602 -2.315 5.686 1.00 89.56 183 ARG A C 1
ATOM 1440 O O . ARG A 1 183 ? -1.675 -2.844 6.285 1.00 89.56 183 ARG A O 1
ATOM 1447 N N . ASP A 1 184 ? -3.371 -2.955 4.826 1.00 87.44 184 ASP A N 1
ATOM 1448 C CA . ASP A 1 184 ? -3.359 -4.390 4.566 1.00 87.44 184 ASP A CA 1
ATOM 1449 C C . ASP A 1 184 ? -2.461 -4.779 3.380 1.00 87.44 184 ASP A C 1
ATOM 1451 O O . ASP A 1 184 ? -2.582 -5.872 2.848 1.00 87.44 184 ASP A O 1
ATOM 1455 N N . TYR A 1 185 ? -1.556 -3.903 2.938 1.00 88.88 185 TYR A N 1
ATOM 1456 C CA . TYR A 1 185 ? -0.622 -4.189 1.834 1.00 88.88 185 TYR A CA 1
ATOM 1457 C C . TYR A 1 185 ? 0.691 -4.819 2.299 1.00 88.88 185 TYR A C 1
ATOM 1459 O O . TYR A 1 185 ? 1.474 -5.308 1.487 1.00 88.88 185 TYR A O 1
ATOM 1467 N N . TYR A 1 186 ? 0.962 -4.758 3.599 1.00 91.75 186 TYR A N 1
ATOM 1468 C CA . TYR A 1 186 ? 2.263 -5.079 4.154 1.00 91.75 186 TYR A CA 1
ATOM 1469 C C . TYR A 1 186 ? 2.357 -6.549 4.553 1.00 91.75 186 TYR A C 1
ATOM 1471 O O . TYR A 1 186 ? 1.505 -7.090 5.250 1.00 91.75 186 TYR A O 1
ATOM 1479 N N . LEU A 1 187 ? 3.438 -7.185 4.116 1.00 90.44 187 LEU A N 1
ATOM 1480 C CA . LEU A 1 187 ? 3.874 -8.499 4.555 1.00 90.44 187 LEU A CA 1
ATOM 1481 C C . LEU A 1 187 ? 5.038 -8.324 5.523 1.00 90.44 187 LEU A C 1
ATOM 1483 O O . LEU A 1 187 ? 6.131 -7.892 5.140 1.00 90.44 187 LEU A O 1
ATOM 1487 N N . GLU A 1 188 ? 4.805 -8.680 6.782 1.00 81.56 188 GLU A N 1
ATOM 1488 C CA . GLU A 1 188 ? 5.852 -8.692 7.794 1.00 81.56 188 GLU A CA 1
ATOM 1489 C C . GLU A 1 188 ? 6.746 -9.926 7.615 1.00 81.56 188 GLU A C 1
ATOM 1491 O O . GLU A 1 188 ? 6.315 -11.071 7.752 1.00 81.56 188 GLU A O 1
ATOM 1496 N N . ALA A 1 189 ? 8.028 -9.686 7.352 1.00 74.88 189 ALA A N 1
ATOM 1497 C CA . ALA A 1 189 ? 9.078 -10.691 7.413 1.00 74.88 189 ALA A CA 1
ATOM 1498 C C . ALA A 1 189 ? 10.236 -10.099 8.218 1.00 74.88 189 ALA A C 1
ATOM 1500 O O . ALA A 1 189 ? 11.276 -9.719 7.670 1.00 74.88 189 ALA A O 1
ATOM 1501 N N . SER A 1 190 ? 9.997 -9.962 9.530 1.00 78.38 190 SER A N 1
ATOM 1502 C CA . SER A 1 190 ? 10.913 -9.347 10.495 1.00 78.38 190 SER A CA 1
ATOM 1503 C C . SER A 1 190 ? 12.371 -9.755 10.227 1.00 78.38 190 SER A C 1
ATOM 1505 O O . SER A 1 190 ? 12.666 -10.951 10.128 1.00 78.38 190 SER A O 1
ATOM 1507 N N . PRO A 1 191 ? 13.292 -8.784 10.058 1.00 83.75 191 PRO A N 1
ATOM 1508 C CA . PRO A 1 191 ? 13.157 -7.355 10.378 1.00 83.75 191 PRO A CA 1
ATOM 1509 C C . PRO A 1 191 ? 12.622 -6.472 9.234 1.00 83.75 191 PRO A C 1
ATOM 1511 O O . PRO A 1 191 ? 12.651 -5.250 9.346 1.00 83.75 191 PRO A O 1
ATOM 1514 N N . LYS A 1 192 ? 12.197 -7.057 8.113 1.00 89.56 192 LYS A N 1
ATOM 1515 C CA . LYS A 1 192 ? 11.853 -6.329 6.889 1.00 89.56 192 LYS A CA 1
ATOM 1516 C C . LYS A 1 192 ? 10.351 -6.322 6.631 1.00 89.56 192 LYS A C 1
ATOM 1518 O O . LYS A 1 192 ? 9.626 -7.223 7.051 1.00 89.56 192 LYS A O 1
ATOM 1523 N N . CYS A 1 193 ? 9.912 -5.310 5.896 1.00 92.56 193 CYS A N 1
ATOM 1524 C CA . CYS A 1 193 ? 8.549 -5.188 5.412 1.00 92.56 193 CYS A CA 1
ATOM 1525 C C . CYS A 1 193 ? 8.549 -5.290 3.888 1.00 92.56 193 CYS A C 1
ATOM 1527 O O . CYS A 1 193 ? 9.420 -4.716 3.232 1.00 92.56 193 CYS A O 1
ATOM 1529 N N . TYR A 1 194 ? 7.591 -6.021 3.329 1.00 95.06 194 TYR A N 1
ATOM 1530 C CA . TYR A 1 194 ? 7.451 -6.181 1.888 1.00 95.06 194 TYR A CA 1
ATOM 1531 C C . TYR A 1 194 ? 6.035 -5.850 1.445 1.00 95.06 194 TYR A C 1
ATOM 1533 O O . TYR A 1 194 ? 5.088 -5.999 2.209 1.00 95.06 194 TYR A O 1
ATOM 1541 N N . VAL A 1 195 ? 5.890 -5.464 0.185 1.00 94.50 195 VAL A N 1
ATOM 1542 C CA . VAL A 1 195 ? 4.606 -5.468 -0.518 1.00 94.50 195 VAL A CA 1
ATOM 1543 C C . VAL A 1 195 ? 4.684 -6.450 -1.676 1.00 94.50 195 VAL A C 1
ATOM 1545 O O . VAL A 1 195 ? 5.722 -6.561 -2.340 1.00 94.50 195 VAL A O 1
ATOM 1548 N N . GLN A 1 196 ? 3.600 -7.179 -1.918 1.00 94.19 196 GLN A N 1
ATOM 1549 C CA . GLN A 1 196 ? 3.485 -8.019 -3.100 1.00 94.19 196 GLN A CA 1
ATOM 1550 C C . GLN A 1 196 ? 2.936 -7.184 -4.261 1.00 94.19 196 GLN A C 1
ATOM 1552 O O . GLN A 1 196 ? 1.915 -6.515 -4.136 1.00 94.19 196 GLN A O 1
ATOM 1557 N N . VAL A 1 197 ? 3.630 -7.209 -5.396 1.00 94.12 197 VAL A N 1
ATOM 1558 C CA . VAL A 1 197 ? 3.268 -6.463 -6.600 1.00 94.12 197 VAL A CA 1
ATOM 1559 C C . VAL A 1 197 ? 3.113 -7.428 -7.760 1.00 94.12 197 VAL A C 1
ATOM 1561 O O . VAL A 1 197 ? 4.077 -8.085 -8.157 1.00 94.12 197 VAL A O 1
ATOM 1564 N N . THR A 1 198 ? 1.920 -7.485 -8.339 1.00 94.19 198 THR A N 1
ATOM 1565 C CA . THR A 1 198 ? 1.651 -8.241 -9.560 1.00 94.19 198 THR A CA 1
ATOM 1566 C C . THR A 1 198 ? 1.777 -7.325 -10.773 1.00 94.19 198 THR A C 1
ATOM 1568 O O . THR A 1 198 ? 1.046 -6.353 -10.934 1.00 94.19 198 THR A O 1
ATOM 1571 N N . LEU A 1 199 ? 2.744 -7.628 -11.629 1.00 94.50 199 LEU A N 1
ATOM 1572 C CA . LEU A 1 199 ? 3.116 -6.848 -12.796 1.00 94.50 199 LEU A CA 1
ATOM 1573 C C . LEU A 1 199 ? 2.392 -7.343 -14.046 1.00 94.50 199 LEU A C 1
ATOM 1575 O O . LEU A 1 199 ? 2.214 -8.537 -14.282 1.00 94.50 199 LEU A O 1
ATOM 1579 N N . SER A 1 200 ? 2.047 -6.399 -14.902 1.00 93.31 200 SER A N 1
ATOM 1580 C CA . SER A 1 200 ? 1.574 -6.621 -16.261 1.00 93.31 200 SER A CA 1
ATOM 1581 C C . SER A 1 200 ? 2.194 -5.567 -17.171 1.00 93.31 200 SER A C 1
ATOM 1583 O O . SER A 1 200 ? 2.794 -4.599 -16.702 1.00 93.31 200 SER A O 1
ATOM 1585 N N . TYR A 1 201 ? 2.096 -5.748 -18.485 1.00 92.75 201 TYR A N 1
ATOM 1586 C CA . TYR A 1 201 ? 2.573 -4.735 -19.416 1.00 92.75 201 TYR A CA 1
ATOM 1587 C C . TYR A 1 201 ? 1.654 -4.587 -20.619 1.00 92.75 201 TYR A C 1
ATOM 1589 O O . TYR A 1 201 ? 1.000 -5.533 -21.055 1.00 92.75 201 TYR A O 1
ATOM 1597 N N . THR A 1 202 ? 1.674 -3.387 -21.192 1.00 91.25 202 THR A N 1
ATOM 1598 C CA . THR A 1 202 ? 1.089 -3.088 -22.496 1.00 91.25 202 THR A CA 1
ATOM 1599 C C . THR A 1 202 ? 2.191 -2.608 -23.429 1.00 91.25 202 THR A C 1
ATOM 1601 O O . THR A 1 202 ? 2.893 -1.636 -23.150 1.00 91.25 202 THR A O 1
ATOM 1604 N N . ALA A 1 203 ? 2.354 -3.306 -24.551 1.00 89.75 203 ALA A N 1
ATOM 1605 C CA . ALA A 1 203 ? 3.393 -3.032 -25.531 1.00 89.75 203 ALA A CA 1
ATOM 1606 C C . ALA A 1 203 ? 2.795 -2.388 -26.796 1.00 89.75 203 ALA A C 1
ATOM 1608 O O . ALA A 1 203 ? 2.189 -3.067 -27.618 1.00 89.75 203 ALA A O 1
ATOM 1609 N N . LEU A 1 204 ? 3.008 -1.081 -26.972 1.00 87.81 204 LEU A N 1
ATOM 1610 C CA . LEU A 1 204 ? 2.687 -0.329 -28.194 1.00 87.81 204 LEU A CA 1
ATOM 1611 C C . LEU A 1 204 ? 3.950 -0.087 -29.036 1.00 87.81 204 LEU A C 1
ATOM 1613 O O . LEU A 1 204 ? 5.040 -0.042 -28.473 1.00 87.81 204 LEU A O 1
ATOM 1617 N N . PRO A 1 205 ? 3.878 0.130 -30.360 1.00 84.44 205 PRO A N 1
ATOM 1618 C CA . PRO A 1 205 ? 5.076 0.300 -31.194 1.00 84.44 205 PRO A CA 1
ATOM 1619 C C . PRO A 1 205 ? 6.102 1.308 -30.646 1.00 84.44 205 PRO A C 1
ATOM 1621 O O . PRO A 1 205 ? 7.296 1.025 -30.669 1.00 84.44 205 PRO A O 1
ATOM 1624 N N . SER A 1 206 ? 5.640 2.415 -30.059 1.00 82.38 206 SER A N 1
ATOM 1625 C CA . SER A 1 206 ? 6.476 3.485 -29.501 1.00 82.38 206 SER A CA 1
ATOM 1626 C C . SER A 1 206 ? 6.583 3.507 -27.972 1.00 82.38 206 SER A C 1
ATOM 1628 O O . SER A 1 206 ? 7.249 4.389 -27.445 1.00 82.38 206 SER A O 1
ATOM 1630 N N . ALA A 1 207 ? 5.910 2.609 -27.244 1.00 83.56 207 ALA A N 1
ATOM 1631 C CA . ALA A 1 207 ? 5.852 2.679 -25.781 1.00 83.56 207 ALA A CA 1
ATOM 1632 C C . ALA A 1 207 ? 5.702 1.302 -25.125 1.00 83.56 207 ALA A C 1
ATOM 1634 O O . ALA A 1 207 ? 5.021 0.417 -25.652 1.00 83.56 207 ALA A O 1
ATOM 1635 N N . LEU A 1 208 ? 6.316 1.133 -23.954 1.00 84.81 208 LEU A N 1
ATOM 1636 C CA . LEU A 1 208 ? 6.101 -0.012 -23.075 1.00 84.81 208 LEU A CA 1
ATOM 1637 C C . LEU A 1 208 ? 5.619 0.495 -21.716 1.00 84.81 208 LEU A C 1
ATOM 1639 O O . LEU A 1 208 ? 6.413 1.009 -20.941 1.00 84.81 208 LEU A O 1
ATOM 1643 N N . THR A 1 209 ? 4.343 0.292 -21.414 1.00 87.81 209 THR A N 1
ATOM 1644 C CA . THR A 1 209 ? 3.772 0.616 -20.102 1.00 87.81 209 THR A CA 1
ATOM 1645 C C . THR A 1 209 ? 3.822 -0.624 -19.220 1.00 87.81 209 THR A C 1
ATOM 1647 O O . THR A 1 209 ? 3.379 -1.687 -19.658 1.00 87.81 209 THR A O 1
ATOM 1650 N N . ILE A 1 210 ? 4.350 -0.504 -18.001 1.00 89.81 210 ILE A N 1
ATOM 1651 C CA . ILE A 1 210 ? 4.430 -1.605 -17.032 1.00 89.81 210 ILE A CA 1
ATOM 1652 C C . ILE A 1 210 ? 3.506 -1.262 -15.871 1.00 89.81 210 ILE A C 1
ATOM 1654 O O . ILE A 1 210 ? 3.834 -0.422 -15.050 1.00 89.81 210 ILE A O 1
ATOM 1658 N N . THR A 1 211 ? 2.365 -1.925 -15.766 1.00 91.12 211 THR A N 1
ATOM 1659 C CA . THR A 1 211 ? 1.419 -1.688 -14.672 1.00 91.12 211 THR A CA 1
ATOM 1660 C C . THR A 1 211 ? 1.704 -2.657 -13.534 1.00 91.12 211 THR A C 1
ATOM 1662 O O . THR A 1 211 ? 1.810 -3.862 -13.763 1.00 91.12 211 THR A O 1
ATOM 1665 N N . GLY A 1 212 ? 1.813 -2.150 -12.310 1.00 91.62 212 GLY A N 1
ATOM 1666 C CA . GLY A 1 212 ? 1.867 -2.962 -11.101 1.00 91.62 212 GLY A CA 1
ATOM 1667 C C . GLY A 1 212 ? 0.546 -2.899 -10.342 1.00 91.62 212 GLY A C 1
ATOM 1668 O O . GLY A 1 212 ? -0.128 -1.879 -10.301 1.00 91.62 212 GLY A O 1
ATOM 1669 N N . VAL A 1 213 ? 0.155 -3.994 -9.718 1.00 92.25 213 VAL A N 1
ATOM 1670 C CA . VAL A 1 213 ? -0.974 -4.031 -8.790 1.00 92.25 213 VAL A CA 1
ATOM 1671 C C . VAL A 1 213 ? -0.403 -4.408 -7.438 1.00 92.25 213 VAL A C 1
ATOM 1673 O O . VAL A 1 213 ? 0.226 -5.457 -7.334 1.00 92.25 213 VAL A O 1
ATOM 1676 N N . ILE A 1 214 ? -0.556 -3.541 -6.436 1.00 92.06 214 ILE A N 1
ATOM 1677 C CA . ILE A 1 214 ? -0.171 -3.888 -5.066 1.00 92.06 214 ILE A CA 1
ATOM 1678 C C . ILE A 1 214 ? -1.278 -4.776 -4.518 1.00 92.06 214 ILE A C 1
ATOM 1680 O O . ILE A 1 214 ? -2.425 -4.342 -4.384 1.00 92.06 214 ILE A O 1
ATOM 1684 N N . ASP A 1 215 ? -0.920 -6.018 -4.229 1.00 90.38 215 ASP A N 1
ATOM 1685 C CA . ASP A 1 215 ? -1.838 -6.978 -3.652 1.00 90.38 215 ASP A CA 1
ATOM 1686 C C . ASP A 1 215 ? -2.060 -6.639 -2.173 1.00 90.38 215 ASP A C 1
ATOM 1688 O O . ASP A 1 215 ? -1.154 -6.222 -1.450 1.00 90.38 215 ASP A O 1
ATOM 1692 N N . TRP A 1 216 ? -3.303 -6.790 -1.731 1.00 88.38 216 TRP A N 1
ATOM 1693 C CA . TRP A 1 216 ? -3.635 -6.741 -0.316 1.00 88.38 216 TRP A CA 1
ATOM 1694 C C . TRP A 1 216 ? -3.524 -8.139 0.286 1.00 88.38 216 TRP A C 1
ATOM 1696 O O . TRP A 1 216 ? -3.633 -9.151 -0.412 1.00 88.38 216 TRP A O 1
ATOM 1706 N N . HIS A 1 217 ? -3.344 -8.185 1.595 1.00 86.00 217 HIS A N 1
ATOM 1707 C CA . HIS A 1 217 ? -3.139 -9.398 2.357 1.00 86.00 217 HIS A CA 1
ATOM 1708 C C . HIS A 1 217 ? -4.163 -9.502 3.476 1.00 86.00 217 HIS A C 1
ATOM 1710 O O . HIS A 1 217 ? -4.541 -8.517 4.113 1.00 86.00 217 HIS A O 1
ATOM 1716 N N . GLU A 1 218 ? -4.635 -10.724 3.702 1.00 84.88 218 GLU A N 1
ATOM 1717 C CA . GLU A 1 218 ? -5.542 -10.988 4.804 1.00 84.88 218 GLU A CA 1
ATOM 1718 C C . GLU A 1 218 ? -4.839 -10.758 6.148 1.00 84.88 218 GLU A C 1
ATOM 1720 O O . GLU A 1 218 ? -3.652 -11.065 6.297 1.00 84.88 218 GLU A O 1
ATOM 1725 N N . PRO A 1 219 ? -5.551 -10.192 7.136 1.00 83.38 219 PRO A N 1
ATOM 1726 C CA . PRO A 1 219 ? -5.006 -10.043 8.467 1.00 83.38 219 PRO A CA 1
ATOM 1727 C C . PRO A 1 219 ? -4.737 -11.418 9.070 1.00 83.38 219 PRO A C 1
ATOM 1729 O O . PRO A 1 219 ? -5.523 -12.353 8.904 1.00 83.38 219 PRO A O 1
ATOM 1732 N N . THR A 1 220 ? -3.664 -11.519 9.846 1.00 84.31 220 THR A N 1
ATOM 1733 C CA . THR A 1 220 ? -3.402 -12.719 10.634 1.00 84.31 220 THR A CA 1
ATOM 1734 C C . THR A 1 220 ? -4.438 -12.806 11.753 1.00 84.31 220 THR A C 1
ATOM 1736 O O . THR A 1 220 ? -4.499 -11.942 12.631 1.00 84.31 220 THR A O 1
ATOM 1739 N N . VAL A 1 221 ? -5.271 -13.844 11.704 1.00 83.94 221 VAL A N 1
ATOM 1740 C CA . VAL A 1 221 ? -6.287 -14.135 12.718 1.00 83.94 221 VAL A CA 1
ATOM 1741 C C . VAL A 1 221 ? -5.981 -15.484 13.346 1.00 83.94 221 VAL A C 1
ATOM 1743 O O . VAL A 1 221 ? -5.859 -16.489 12.645 1.00 83.94 221 VAL A O 1
ATOM 1746 N N . GLU A 1 222 ? -5.883 -15.508 14.669 1.00 85.56 222 GLU A N 1
ATOM 1747 C CA . GLU A 1 222 ? -5.657 -16.725 15.442 1.00 85.56 222 GLU A CA 1
ATOM 1748 C C . GLU A 1 222 ? -6.906 -17.122 16.234 1.00 85.56 222 GLU A C 1
ATOM 1750 O O . GLU A 1 222 ? -7.764 -16.304 16.564 1.00 85.56 222 GLU A O 1
ATOM 1755 N N . PHE A 1 223 ? -7.011 -18.413 16.542 1.00 84.31 223 PHE A N 1
ATOM 1756 C CA . PHE A 1 223 ? -8.110 -18.990 17.316 1.00 84.31 223 PHE A CA 1
ATOM 1757 C C . PHE A 1 223 ? -7.535 -19.707 18.540 1.00 84.31 223 PHE A C 1
ATOM 1759 O O . PHE A 1 223 ? -7.543 -20.934 18.631 1.00 84.31 223 PHE A O 1
ATOM 1766 N N . LEU A 1 224 ? -6.978 -18.929 19.471 1.00 81.56 224 LEU A N 1
ATOM 1767 C CA . LEU A 1 224 ? -6.162 -19.439 20.581 1.00 81.56 224 LEU A CA 1
ATOM 1768 C C . LEU A 1 224 ? -6.938 -20.281 21.610 1.00 81.56 224 LEU A C 1
ATOM 1770 O O . LEU A 1 224 ? -6.335 -21.061 22.344 1.00 81.56 224 LEU A O 1
ATOM 1774 N N . ALA A 1 225 ? -8.267 -20.162 21.655 1.00 79.62 225 ALA A N 1
ATOM 1775 C CA . ALA A 1 225 ? -9.116 -20.776 22.678 1.00 79.62 225 ALA A CA 1
ATOM 1776 C C . ALA A 1 225 ? -10.056 -21.874 22.140 1.00 79.62 225 ALA A C 1
ATOM 1778 O O . ALA A 1 225 ? -11.162 -22.048 22.654 1.00 79.62 225 ALA A O 1
ATOM 1779 N N . LEU A 1 226 ? -9.653 -22.614 21.100 1.00 82.19 226 LEU A N 1
ATOM 1780 C CA . LEU A 1 226 ? -10.476 -23.711 20.579 1.00 82.19 226 LEU A CA 1
ATOM 1781 C C . LEU A 1 226 ? -10.450 -24.933 21.521 1.00 82.19 226 LEU A C 1
ATOM 1783 O O . LEU A 1 226 ? -9.370 -25.456 21.814 1.00 82.19 226 LEU A O 1
ATOM 1787 N N . PRO A 1 227 ? -11.613 -25.429 21.987 1.00 83.44 227 PRO A N 1
ATOM 1788 C CA . PRO A 1 227 ? -11.670 -26.619 22.827 1.00 83.44 227 PRO A CA 1
ATOM 1789 C C . PRO A 1 227 ? -11.263 -27.866 22.030 1.00 83.44 227 PRO A C 1
ATOM 1791 O O . PRO A 1 227 ? -11.700 -28.070 20.900 1.00 83.44 227 PRO A O 1
ATOM 1794 N N . ILE A 1 228 ? -10.447 -28.733 22.639 1.00 86.94 228 ILE A N 1
ATOM 1795 C CA . ILE A 1 228 ? -9.973 -29.988 22.018 1.00 86.94 228 ILE A CA 1
ATOM 1796 C C . ILE A 1 228 ? -11.125 -30.997 21.856 1.00 86.94 228 ILE A C 1
ATOM 1798 O O . ILE A 1 228 ? -11.130 -31.817 20.940 1.00 86.94 228 ILE A O 1
ATOM 1802 N N . SER A 1 229 ? -12.111 -30.941 22.752 1.00 90.19 229 SER A N 1
ATOM 1803 C CA . SER A 1 229 ? -13.296 -31.795 22.748 1.00 90.19 229 SER A CA 1
ATOM 1804 C C . SER A 1 229 ? -14.467 -31.073 23.400 1.00 90.19 229 SER A C 1
ATOM 1806 O O . SER A 1 229 ? -14.254 -30.306 24.337 1.00 90.19 229 SER A O 1
ATOM 1808 N N . LEU A 1 230 ? -15.684 -31.382 22.957 1.00 91.19 230 LEU A N 1
ATOM 1809 C CA . LEU A 1 230 ? -16.928 -30.876 23.535 1.00 91.19 230 LEU A CA 1
ATOM 1810 C C . LEU A 1 230 ? -17.825 -32.035 23.945 1.00 91.19 230 LEU A C 1
ATOM 1812 O O . LEU A 1 230 ? -17.906 -33.047 23.241 1.00 91.19 230 LEU A O 1
ATOM 1816 N N . CYS A 1 231 ? -18.507 -31.888 25.076 1.00 93.94 231 CYS A N 1
ATOM 1817 C CA . CYS A 1 231 ? -19.549 -32.822 25.469 1.00 93.94 231 CYS A CA 1
ATOM 1818 C C . CYS A 1 231 ? -20.772 -32.682 24.552 1.00 93.94 231 CYS A C 1
ATOM 1820 O O . CYS A 1 231 ? -21.010 -31.648 23.927 1.00 93.94 231 CYS A O 1
ATOM 1822 N N . ALA A 1 232 ? -21.591 -33.734 24.481 1.00 93.38 232 ALA A N 1
ATOM 1823 C CA . ALA A 1 232 ? -22.832 -33.679 23.719 1.00 93.38 232 ALA A CA 1
ATOM 1824 C C . ALA A 1 232 ? -23.754 -32.578 24.275 1.00 93.38 232 ALA A C 1
ATOM 1826 O O . ALA A 1 232 ? -24.148 -32.626 25.439 1.00 93.38 232 ALA A O 1
ATOM 1827 N N . GLY A 1 233 ? -24.102 -31.607 23.426 1.00 93.00 233 GLY A N 1
ATOM 1828 C CA . GLY A 1 233 ? -24.939 -30.461 23.792 1.00 93.00 233 GLY A CA 1
ATOM 1829 C C . GLY A 1 233 ? -24.188 -29.289 24.430 1.00 93.00 233 GLY A C 1
ATOM 1830 O O . GLY A 1 233 ? -24.835 -28.326 24.828 1.00 93.00 233 GLY A O 1
ATOM 1831 N N . GLU A 1 234 ? -22.859 -29.351 24.531 1.00 92.06 234 GLU A N 1
ATOM 1832 C CA . GLU A 1 234 ? -22.046 -28.235 25.013 1.00 92.06 234 GLU A CA 1
ATOM 1833 C C . GLU A 1 234 ? -21.883 -27.171 23.920 1.00 92.06 234 GLU A C 1
ATOM 1835 O O . GLU A 1 234 ? -21.544 -27.474 22.773 1.00 92.06 234 GLU A O 1
ATOM 1840 N N . GLU A 1 235 ? -22.149 -25.917 24.277 1.00 87.81 235 GLU A N 1
ATOM 1841 C CA . GLU A 1 235 ? -21.906 -24.770 23.408 1.00 87.81 235 GLU A CA 1
ATOM 1842 C C . GLU A 1 235 ? -20.443 -24.340 23.514 1.00 87.81 235 GLU A C 1
ATOM 1844 O O . GLU A 1 235 ? -19.839 -24.381 24.586 1.00 87.81 235 GLU A O 1
ATOM 1849 N N . TYR A 1 236 ? -19.878 -23.872 22.406 1.00 84.81 236 TYR A N 1
ATOM 1850 C CA . TYR A 1 236 ? -18.557 -23.263 22.398 1.00 84.81 236 TYR A CA 1
ATOM 1851 C C . TYR A 1 236 ? -18.559 -22.007 21.544 1.00 84.81 236 TYR A C 1
ATOM 1853 O O . TYR A 1 236 ? -19.300 -21.893 20.567 1.00 84.81 236 TYR A O 1
ATOM 1861 N N . PHE A 1 237 ? -17.704 -21.066 21.925 1.00 83.44 237 PHE A N 1
ATOM 1862 C CA . PHE A 1 237 ? -17.566 -19.787 21.251 1.00 83.44 237 PHE A CA 1
ATOM 1863 C C . PHE A 1 237 ? -16.192 -19.720 20.604 1.00 83.44 237 PHE A C 1
ATOM 1865 O O . PHE A 1 237 ? -15.169 -19.888 21.266 1.00 83.44 237 PHE A O 1
ATOM 1872 N N . ILE A 1 238 ? -16.177 -19.479 19.298 1.00 81.88 238 ILE A N 1
ATOM 1873 C CA . ILE A 1 238 ? -14.952 -19.192 18.562 1.00 81.88 238 ILE A CA 1
ATOM 1874 C C . ILE A 1 238 ? -14.748 -17.683 18.619 1.00 81.88 238 ILE A C 1
ATOM 1876 O O . ILE A 1 238 ? -15.487 -16.934 17.980 1.00 81.88 238 ILE A O 1
ATOM 1880 N N . THR A 1 239 ? -13.749 -17.249 19.380 1.00 84.19 239 THR A N 1
ATOM 1881 C CA . THR A 1 239 ? -13.342 -15.844 19.423 1.00 84.19 239 THR A CA 1
ATOM 1882 C C . THR A 1 239 ? -12.088 -15.685 18.568 1.00 84.19 239 THR A C 1
ATOM 1884 O O . THR A 1 239 ? -11.025 -16.135 18.996 1.00 84.19 239 THR A O 1
ATOM 1887 N N . PRO A 1 240 ? -12.190 -15.109 17.358 1.00 82.62 240 PRO A N 1
ATOM 1888 C CA . PRO A 1 240 ? -11.011 -14.771 16.575 1.00 82.62 240 PRO A CA 1
ATOM 1889 C C . PRO A 1 240 ? -10.219 -13.668 17.279 1.00 82.62 240 PRO A C 1
ATOM 1891 O O . PRO A 1 240 ? -10.798 -12.686 17.748 1.00 82.62 240 PRO A O 1
ATOM 1894 N N . GLU A 1 241 ? -8.901 -13.809 17.306 1.00 84.81 241 GLU A N 1
ATOM 1895 C CA . GLU A 1 241 ? -7.982 -12.787 17.791 1.00 84.81 241 GLU A CA 1
ATOM 1896 C C . GLU A 1 241 ? -7.198 -12.207 16.616 1.00 84.81 241 GLU A C 1
ATOM 1898 O O . GLU A 1 241 ? -6.577 -12.932 15.839 1.00 84.81 241 GLU A O 1
ATOM 1903 N N . TYR A 1 242 ? -7.273 -10.885 16.455 1.00 83.19 242 TYR A N 1
ATOM 1904 C CA . TYR A 1 242 ? -6.496 -10.177 15.445 1.00 83.19 242 TYR A CA 1
ATOM 1905 C C . TYR A 1 242 ? -5.060 -10.009 15.932 1.00 83.19 242 TYR A C 1
ATOM 1907 O O . TYR A 1 242 ? -4.812 -9.325 16.928 1.00 83.19 242 TYR A O 1
ATOM 1915 N N . MET A 1 243 ? -4.116 -10.574 15.188 1.00 83.44 243 MET A N 1
ATOM 1916 C CA . MET A 1 243 ? -2.697 -10.427 15.471 1.00 83.44 243 MET A CA 1
ATOM 1917 C C . MET A 1 243 ? -2.191 -9.163 14.784 1.00 83.44 243 MET A C 1
ATOM 1919 O O . MET A 1 243 ? -2.014 -9.118 13.565 1.00 83.44 243 MET A O 1
ATOM 1923 N N . ALA A 1 244 ? -1.985 -8.109 15.575 1.00 77.75 244 ALA A N 1
ATOM 1924 C CA . ALA A 1 244 ? -1.461 -6.852 15.064 1.00 77.75 244 ALA A CA 1
ATOM 1925 C C . ALA A 1 244 ? -0.061 -7.061 14.473 1.00 77.75 244 ALA A C 1
ATOM 1927 O O . ALA A 1 244 ? 0.860 -7.466 15.181 1.00 77.75 244 ALA A O 1
ATOM 1928 N N . GLN A 1 245 ? 0.092 -6.740 13.190 1.00 72.75 245 GLN A N 1
ATOM 1929 C CA . GLN A 1 245 ? 1.377 -6.826 12.507 1.00 72.75 245 GLN A CA 1
ATOM 1930 C C . GLN A 1 245 ? 2.333 -5.739 13.011 1.00 72.75 245 GLN A C 1
ATOM 1932 O O . GLN A 1 245 ? 1.959 -4.566 13.168 1.00 72.75 245 GLN A O 1
ATOM 1937 N N . GLY A 1 246 ? 3.576 -6.136 13.266 1.00 77.38 246 GLY A N 1
ATOM 1938 C CA . GLY A 1 246 ? 4.690 -5.208 13.340 1.00 77.38 246 GLY A CA 1
ATOM 1939 C C . GLY A 1 246 ? 5.124 -4.836 11.924 1.00 77.38 246 GLY A C 1
ATOM 1940 O O . GLY A 1 246 ? 4.980 -5.603 10.981 1.00 77.38 246 GLY A O 1
ATOM 1941 N N . LEU A 1 247 ? 5.683 -3.645 11.735 1.00 80.81 247 LEU A N 1
ATOM 1942 C CA . LEU A 1 247 ? 6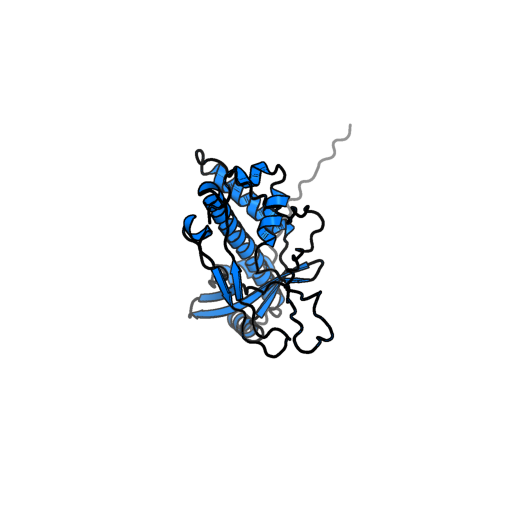.332 -3.297 10.466 1.00 80.81 247 LEU A CA 1
ATOM 1943 C C . LEU A 1 247 ? 7.859 -3.405 10.594 1.00 80.81 247 LEU A C 1
ATOM 1945 O O . LEU A 1 247 ? 8.598 -2.598 10.038 1.00 80.81 247 LEU A O 1
ATOM 1949 N N . GLY A 1 248 ? 8.335 -4.362 11.404 1.00 70.81 248 GLY A N 1
ATOM 1950 C CA . GLY A 1 248 ? 9.759 -4.623 11.660 1.00 70.81 248 GLY A CA 1
ATOM 1951 C C . GLY A 1 248 ? 10.510 -3.548 12.465 1.00 70.81 248 GLY A C 1
ATOM 1952 O O . GLY A 1 248 ? 11.628 -3.794 12.914 1.00 70.81 248 GLY A O 1
ATOM 1953 N N . LEU A 1 249 ? 9.912 -2.374 12.697 1.00 70.69 249 LEU A N 1
ATOM 1954 C CA . LEU A 1 249 ? 10.531 -1.268 13.427 1.00 70.69 249 LEU A CA 1
ATOM 1955 C C . LEU A 1 249 ? 10.126 -1.267 14.903 1.00 70.69 249 LEU A C 1
ATOM 1957 O O . LEU A 1 249 ? 8.976 -1.012 15.252 1.00 70.69 249 L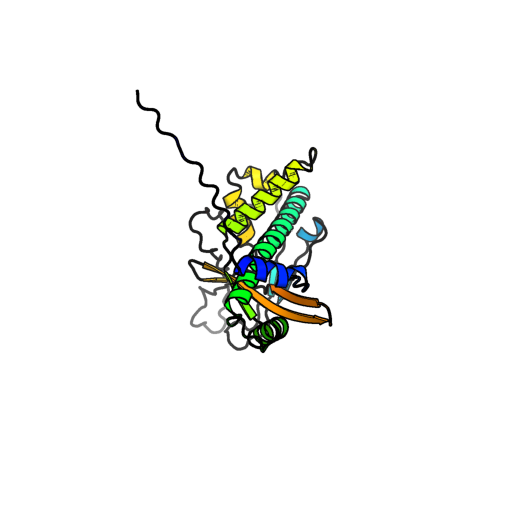EU A O 1
ATOM 1961 N N . SER A 1 250 ? 11.104 -1.466 15.788 1.00 69.06 250 SER A N 1
ATOM 1962 C CA . SER A 1 250 ? 10.920 -1.320 17.239 1.00 69.06 250 SER A CA 1
ATOM 1963 C C . SER A 1 250 ? 11.045 0.129 17.728 1.00 69.06 250 SER A C 1
ATOM 1965 O O . SER A 1 250 ? 10.973 0.377 18.929 1.00 69.06 250 SER A O 1
ATOM 1967 N N . THR A 1 251 ? 11.328 1.078 16.832 1.00 82.94 251 THR A N 1
ATOM 1968 C CA . THR A 1 251 ? 11.665 2.467 17.179 1.00 82.94 251 THR A CA 1
ATOM 1969 C C . THR A 1 251 ? 10.445 3.340 17.435 1.00 82.94 251 THR A C 1
ATOM 1971 O O . THR A 1 251 ? 10.534 4.262 18.242 1.00 82.94 251 THR A O 1
ATOM 1974 N N . TYR A 1 252 ? 9.314 3.059 16.785 1.00 85.25 252 TYR A N 1
ATOM 1975 C CA . TYR A 1 252 ? 8.086 3.820 16.986 1.00 85.25 252 TYR A CA 1
ATOM 1976 C C . TYR A 1 252 ? 7.209 3.157 18.051 1.00 85.25 252 TYR A C 1
ATOM 1978 O O . TYR A 1 252 ? 6.912 1.963 17.941 1.00 85.25 252 TYR A O 1
ATOM 1986 N N . PRO A 1 253 ? 6.764 3.901 19.079 1.00 85.56 253 PRO A N 1
ATOM 1987 C CA . PRO A 1 253 ? 5.865 3.351 20.077 1.00 85.56 253 PRO A CA 1
ATOM 1988 C C . PRO A 1 253 ? 4.539 2.950 19.424 1.00 85.56 253 PRO A C 1
ATOM 1990 O O . PRO A 1 253 ? 3.914 3.719 18.685 1.00 85.56 253 PRO A O 1
ATOM 1993 N N . LEU A 1 254 ? 4.087 1.733 19.725 1.00 84.31 254 LEU A N 1
ATOM 1994 C CA . LEU A 1 254 ? 2.751 1.295 19.348 1.00 84.31 254 LEU A CA 1
ATOM 1995 C C . LEU A 1 254 ? 1.739 2.043 20.214 1.00 84.31 254 LEU A C 1
ATOM 1997 O O . LEU A 1 254 ? 1.778 1.967 21.445 1.00 84.31 254 LEU A O 1
ATOM 2001 N N . LEU A 1 255 ? 0.820 2.759 19.571 1.00 80.12 255 LEU A N 1
ATOM 2002 C CA . LEU A 1 255 ? -0.315 3.339 20.276 1.00 80.12 255 LEU A CA 1
ATOM 2003 C C . LEU A 1 255 ? -1.182 2.202 20.823 1.00 80.12 255 LEU A C 1
ATOM 2005 O O . LEU A 1 255 ? -1.403 1.197 20.137 1.00 80.12 255 LEU A O 1
ATOM 2009 N N . ARG A 1 256 ? -1.642 2.361 22.071 1.00 72.25 256 ARG A N 1
ATOM 2010 C CA . ARG A 1 256 ? -2.494 1.376 22.744 1.00 72.25 256 ARG A CA 1
ATOM 2011 C C . ARG A 1 256 ? -3.760 1.154 21.922 1.00 72.25 256 ARG A C 1
ATOM 2013 O O . ARG A 1 256 ? -4.465 2.105 21.596 1.00 72.25 256 ARG A O 1
ATOM 2020 N N . THR A 1 257 ? -4.026 -0.105 21.603 1.00 63.66 257 THR A N 1
ATOM 2021 C CA . THR A 1 257 ? -5.209 -0.555 20.859 1.00 63.66 257 THR A CA 1
ATOM 2022 C C . THR A 1 257 ? -6.401 -0.851 21.766 1.00 63.66 257 THR A C 1
ATOM 2024 O O . THR A 1 257 ? -7.519 -0.973 21.270 1.00 63.66 257 THR A O 1
ATOM 2027 N N . GLU A 1 258 ? -6.193 -0.934 23.083 1.00 61.00 258 GLU A N 1
ATOM 2028 C CA . GLU A 1 258 ? -7.266 -1.077 24.067 1.00 61.00 258 GLU A CA 1
ATOM 2029 C C . GLU A 1 258 ? -8.078 0.218 24.141 1.00 61.00 258 GLU A C 1
ATOM 2031 O O . GLU A 1 258 ? -7.745 1.163 24.858 1.00 61.00 258 GLU A O 1
ATOM 2036 N N . VAL A 1 259 ? -9.152 0.271 23.359 1.00 57.09 259 VAL A N 1
ATOM 2037 C CA . VAL A 1 259 ? -10.172 1.301 23.509 1.00 57.09 259 VAL A CA 1
ATOM 2038 C C . VAL A 1 259 ? -11.165 0.806 24.554 1.00 57.09 259 VAL A C 1
ATOM 2040 O O . VAL A 1 259 ? -12.028 -0.024 24.268 1.00 57.09 259 VAL A O 1
ATOM 2043 N N . GLU A 1 260 ? -11.052 1.314 25.779 1.00 54.78 260 GLU A N 1
ATOM 2044 C CA . GLU A 1 260 ? -12.096 1.135 26.786 1.00 54.78 260 GLU A CA 1
ATOM 2045 C C . GLU A 1 260 ? -13.303 2.005 26.416 1.00 54.78 260 GLU A C 1
ATOM 2047 O O . GLU A 1 260 ? -13.340 3.217 26.642 1.00 54.78 260 GLU A O 1
ATOM 2052 N N . PHE A 1 261 ? -14.321 1.385 25.824 1.00 53.56 261 PHE A N 1
ATOM 2053 C CA . PHE A 1 261 ? -15.607 2.038 25.620 1.00 53.56 261 PHE A CA 1
ATOM 2054 C C . PHE A 1 261 ? -16.390 2.016 26.935 1.00 53.56 261 PHE A C 1
ATOM 2056 O O . PHE A 1 261 ? -16.912 0.980 27.341 1.00 53.56 261 PHE A O 1
ATOM 2063 N N . SER A 1 262 ? -16.518 3.168 27.595 1.00 48.22 262 SER A N 1
ATOM 2064 C CA . SER A 1 262 ? -17.464 3.322 28.701 1.00 48.22 262 SER A CA 1
ATOM 2065 C C . SER A 1 262 ? -18.800 3.843 28.171 1.00 48.22 262 SER A C 1
ATOM 2067 O O . SER A 1 262 ? -18.918 4.965 27.680 1.00 48.22 262 SER A O 1
ATOM 2069 N N . VAL A 1 263 ? -19.838 3.010 28.252 1.00 50.31 263 VAL A N 1
ATOM 2070 C CA . VAL A 1 263 ? -21.214 3.435 27.978 1.00 50.31 263 VAL A CA 1
ATOM 2071 C C . VAL A 1 263 ? -21.822 3.882 29.300 1.00 50.31 263 VAL A C 1
ATOM 2073 O O . VAL A 1 263 ? -22.205 3.057 30.126 1.00 50.31 263 VAL A O 1
ATOM 2076 N N . SER A 1 264 ? -21.905 5.193 29.516 1.00 64.38 264 SER A N 1
ATOM 2077 C CA . SER A 1 264 ? -22.688 5.749 30.619 1.00 64.38 264 SER A CA 1
ATOM 2078 C C . SER A 1 264 ? -24.054 6.190 30.095 1.00 64.38 264 SER A C 1
ATOM 2080 O O . SER A 1 264 ? -24.164 6.986 29.165 1.00 64.38 264 SER A O 1
ATOM 2082 N N . SER A 1 265 ? -25.118 5.635 30.675 1.00 67.38 265 SER A N 1
ATOM 2083 C CA . SER A 1 265 ? -26.480 6.118 30.464 1.00 67.38 265 SER A CA 1
ATOM 2084 C C . SER A 1 265 ? -27.043 6.594 31.790 1.00 67.38 265 SER A C 1
ATOM 2086 O O . SER A 1 265 ? -27.126 5.837 32.754 1.00 67.38 265 SER A O 1
ATOM 2088 N N . ASN A 1 266 ? -27.513 7.838 31.811 1.00 72.12 266 ASN A N 1
ATOM 2089 C CA . ASN A 1 266 ? -28.218 8.405 32.962 1.00 72.12 266 ASN A CA 1
ATOM 2090 C C . ASN A 1 266 ? -29.698 7.977 32.986 1.00 72.12 266 ASN A C 1
ATOM 2092 O O . ASN A 1 266 ? -30.472 8.446 33.818 1.00 72.12 266 ASN A O 1
ATOM 2096 N N . LYS A 1 267 ? -30.121 7.138 32.030 1.00 69.06 267 LYS A N 1
ATOM 2097 C CA . LYS A 1 267 ? -31.491 6.648 31.872 1.00 69.06 267 LYS A CA 1
ATOM 2098 C C . LYS A 1 267 ? -31.471 5.129 31.724 1.00 69.06 267 LYS A C 1
ATOM 2100 O O . LYS A 1 267 ? -30.822 4.597 30.823 1.00 69.06 267 LYS A O 1
ATOM 2105 N N . LEU A 1 268 ? -32.187 4.434 32.604 1.00 48.31 268 LEU A N 1
ATOM 2106 C CA . LEU A 1 268 ? -32.443 3.003 32.447 1.00 48.31 268 LEU A CA 1
ATOM 2107 C C . LEU A 1 268 ? -33.212 2.778 31.133 1.00 48.31 268 LEU A C 1
ATOM 2109 O O . LEU A 1 268 ? -34.133 3.553 30.853 1.00 48.31 268 LEU A O 1
ATOM 2113 N N . PRO A 1 269 ? -32.870 1.753 30.331 1.00 58.34 269 PRO A N 1
ATOM 2114 C CA . PRO A 1 269 ? -33.711 1.355 29.212 1.00 58.34 269 PRO A CA 1
ATOM 2115 C C . PRO A 1 269 ? -35.077 0.958 29.778 1.00 58.34 269 PRO A C 1
ATOM 2117 O O . PRO A 1 269 ? -35.199 -0.007 30.535 1.00 58.34 269 PRO A O 1
ATOM 2120 N N . VAL A 1 270 ? -36.090 1.770 29.482 1.00 55.19 270 VAL A N 1
ATOM 2121 C CA . VAL A 1 270 ? -37.474 1.496 29.868 1.00 55.19 270 VAL A CA 1
ATOM 2122 C C . VAL A 1 270 ? -37.930 0.313 29.017 1.00 55.19 270 VAL A C 1
ATOM 2124 O O . VAL A 1 270 ? -37.841 0.380 27.792 1.00 55.19 270 VAL A O 1
ATOM 2127 N N . ARG A 1 271 ? -38.314 -0.782 29.681 1.00 50.78 271 ARG A N 1
ATOM 2128 C CA . ARG A 1 271 ? -38.906 -1.966 29.045 1.00 50.78 271 ARG A CA 1
ATOM 2129 C C . ARG A 1 271 ? -40.296 -1.666 28.508 1.00 50.78 271 ARG A C 1
ATOM 2131 O O . ARG A 1 271 ? -41.026 -0.915 29.193 1.00 50.78 271 ARG A O 1
#

Foldseek 3Di:
DDDDDDDDDPPPPDPDPLVVVLCCCCVQAAAAAAEAADDQDPALVCQAPWDWDKDAQDPPDPDRIDIDTDHDPPDDSLRSVVLSLLVVLLVVLVSVQQVVQVSVVLSVQDDDDDPPDDSLVSSQVVCVVPQKDKGWDPLQSSLVSSVVVLVVVCVVCVDDDRSVPCVVVVCNSLSSSLSNLVFQQWDDPALIIIWMWGWDWDDDPRYIYIYIYTYGHDFDWDQVDDDPDDDVPDDDDGDIDGDRDDRNDPPRDHDDPDDPDDDDDPDDPDD